Protein AF-A0AAE1UK94-F1 (afdb_monomer)

Solvent-accessible surface area (backbone atoms only — not comparable to full-atom values): 17398 Å² total; per-residue (Å²): 110,66,49,68,66,49,54,41,52,57,36,40,75,8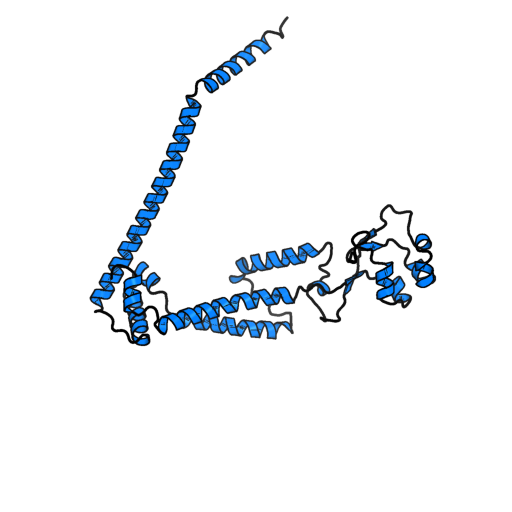9,20,60,47,53,52,54,53,51,52,52,54,49,51,55,58,58,55,54,59,60,60,58,53,55,60,59,70,42,56,53,75,62,62,53,40,67,61,56,66,53,39,54,76,57,68,57,52,71,68,60,50,44,69,69,37,41,43,58,63,44,98,92,49,94,48,68,28,66,53,42,26,50,41,50,44,47,68,61,37,39,73,61,32,71,74,55,36,70,77,40,48,74,83,33,45,53,83,86,52,100,54,63,60,36,78,57,90,49,74,45,70,59,47,88,90,50,90,78,33,58,30,72,74,67,61,42,52,68,92,34,38,60,56,53,55,46,49,52,51,48,48,56,53,39,57,72,62,40,80,78,78,63,76,86,75,71,76,84,79,76,81,76,65,54,62,62,49,50,63,52,44,51,60,50,51,52,45,58,54,44,61,78,69,55,75,78,57,48,67,60,28,34,68,75,63,43,50,69,63,26,49,54,52,50,51,52,38,10,62,65,38,73,39,82,74,78,58,68,70,58,52,54,51,32,44,53,46,31,38,50,52,55,53,52,52,50,53,50,49,54,50,50,52,52,49,52,52,50,52,52,51,52,51,50,52,51,50,53,53,49,60,72,64,40,65,70,58,58,53,52,57,57,51,55,61,57,60,67,60,61,67,67,71,77,76,78,127

Organism: NCBI:txid1843537

Nearest PDB structures (foldseek):
  8et7-assembly1_A  TM=6.450E-01  e=9.990E-07  Homo sapiens

pLDDT: mean 78.41, std 12.72, range [43.69, 93.56]

Sequence (301 aa):
MTTFEDLMEAVGTRGRWNYTIILACAFSSFTMPMWYVSYQFLGTTPEYWCRVPELMEANWTQEQIISLSVPLRAPGDDKLNECLMNNYNYTHAAVLGFNETLNNVSAVSNTEDDNLLLPCDTRIYNTSQHEKSLVTKWDLTCEKRPLYSTTQSINQAGTLAGTEEMCDHLSFVVRPWRWLQAAFAVPILCNIILIWILPESPRWLILHGHYNRALEILKKAASVNKTTLPDDHVILTTMNIIRRNERSGLIEKEHEETRSLRSVVVAVVRKAFLLLITPEVSARAAGMAGAAGQTRQRRQV

InterPro domains:
  IPR005828 Major facilitator, sugar transporter-like [PF00083] (175-245)
  IPR036259 MFS transporter superfamily [G3DSA:1.20.1250.20] (146-291)
  IPR036259 MFS transporter superfamily [SSF103473] (175-225)

Radius of gyration: 37.23 Å; Cα contacts (8 Å, |Δi|>4): 216; chains: 1; bounding box: 72×86×82 Å

Mean predicted aligned error: 16.4 Å

Foldseek 3Di:
DLAPVVLVVLLPPPFPVNVVVVVLVVLVVVLVVLVVVVLVVQPDAFDKAFDDVLQVVLVDDPVLCCVQFWDAPDVPDPHTPRFKTFQFQSNVDSVCDRVRCVVCVVVGHPPPDPPRIDTGPDMDGDCVPHPDGPCRVVVCDDVNVVVSVVVVVVVVVCVVVVVPDPPPPPPPDDPPCVVVVVVSVVSVVVSVVVVVVDDDDLLVCLLVPVLVSSLVVSVVSSVSRVGDDDDPVVSSVSSVSNNVVVVVVVVVVVVVVVVVVVVVVVVVVVVVVVVVVPVVVVVVVVVVVVVVVVVVVPPDD

Secondary structure (DSSP, 8-state):
--SHHHHHHHH-TT-HHHHHHHHHHHHHHHHHHHHHHHHHHHT----EEE--HHHHHTT--HHHHHHHHS-BSSTT-S-B-TTEEE-B-HHHHHHH-HHHHHHTGGGTB-TTSS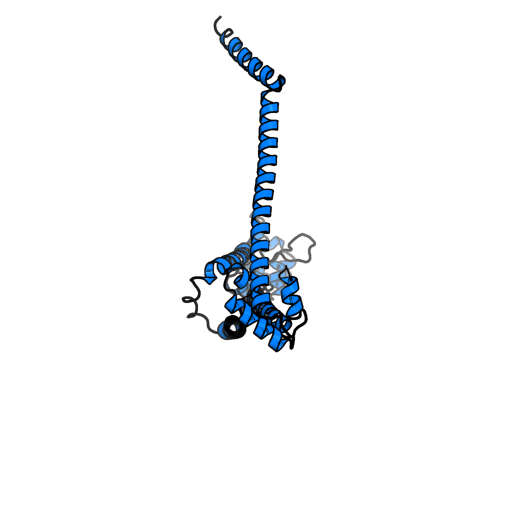-SEEE-SSEEE--SS-S--HHHHHT--GGGHHHHHHHHHHHHHHHHHHTTT-TTSSTTS-SSHHHHHHHHHHHHHHHHHHHHHSPPPHHHHHHHT-HHHHHHHHHHHHHHHTPPPPPHHHHHHHHHHHHHHHHHHHHHHHHHHHHHHHHHHHHHHHHHHHHHH-HHHHHHHHHHHHHHHHSSTTS--

Structure (mmCIF, N/CA/C/O backbone):
data_AF-A0AAE1UK94-F1
#
_entry.id   AF-A0AAE1UK94-F1
#
loop_
_atom_site.group_PDB
_atom_site.id
_atom_site.type_symbol
_atom_site.label_atom_id
_atom_site.label_alt_id
_atom_site.label_comp_id
_atom_site.label_asym_id
_atom_site.label_entity_id
_atom_site.label_seq_id
_atom_site.pdbx_PDB_ins_code
_atom_site.Cartn_x
_atom_site.Cartn_y
_atom_site.Cartn_z
_atom_site.occupancy
_atom_site.B_iso_or_equiv
_atom_site.auth_seq_id
_atom_site.auth_comp_id
_atom_site.auth_asym_id
_atom_site.auth_atom_id
_atom_site.pdbx_PDB_model_num
ATOM 1 N N . MET A 1 1 ? -16.109 -4.500 39.643 1.00 64.75 1 MET A N 1
ATOM 2 C CA . MET A 1 1 ? -16.732 -4.003 38.401 1.00 64.75 1 MET A CA 1
ATOM 3 C C . MET A 1 1 ? -16.714 -2.483 38.393 1.00 64.75 1 MET A C 1
ATOM 5 O O . MET A 1 1 ? -17.752 -1.842 38.548 1.00 64.75 1 MET A O 1
ATOM 9 N N . THR A 1 2 ? -15.522 -1.906 38.255 1.00 77.19 2 THR A N 1
ATOM 10 C CA . THR A 1 2 ? -15.317 -0.451 38.104 1.00 77.19 2 THR A CA 1
ATOM 11 C C . THR A 1 2 ? -14.641 -0.092 36.782 1.00 77.19 2 THR A C 1
ATOM 13 O O . THR A 1 2 ? -14.716 1.065 36.362 1.00 77.19 2 THR A O 1
ATOM 16 N N . THR A 1 3 ? -14.030 -1.069 36.110 1.00 85.50 3 THR A N 1
ATOM 17 C CA . THR A 1 3 ? -13.368 -0.910 34.814 1.00 85.50 3 THR A CA 1
ATOM 18 C C . THR A 1 3 ? -14.120 -1.640 33.701 1.00 85.50 3 THR A C 1
ATOM 20 O O . THR A 1 3 ? -14.996 -2.474 33.945 1.00 85.50 3 THR A O 1
ATOM 23 N N . PHE A 1 4 ? -13.798 -1.301 32.450 1.00 86.44 4 PHE A N 1
ATOM 24 C CA . PHE A 1 4 ? -14.355 -1.997 31.292 1.00 86.44 4 PHE A CA 1
ATOM 25 C C . PHE A 1 4 ? -13.830 -3.436 31.194 1.00 86.44 4 PHE A C 1
ATOM 27 O O . PHE A 1 4 ? -14.571 -4.317 30.756 1.00 86.44 4 PHE A O 1
ATOM 34 N N . GLU A 1 5 ? -12.594 -3.699 31.637 1.00 87.56 5 GLU A N 1
ATOM 35 C CA . GLU A 1 5 ? -12.058 -5.060 31.688 1.00 87.56 5 GLU A CA 1
ATOM 36 C C . GLU A 1 5 ? -12.890 -5.960 32.607 1.00 87.56 5 GLU A C 1
ATOM 38 O O . GLU A 1 5 ? -13.251 -7.054 32.180 1.00 87.56 5 GLU A O 1
ATOM 43 N N . ASP A 1 6 ? -13.294 -5.480 33.791 1.00 86.75 6 ASP A N 1
ATOM 44 C CA . ASP A 1 6 ? -14.151 -6.243 34.713 1.00 86.75 6 ASP A CA 1
ATOM 45 C C . ASP A 1 6 ? -15.487 -6.642 34.056 1.00 86.75 6 ASP A C 1
ATOM 47 O O . ASP A 1 6 ? -16.020 -7.732 34.276 1.00 86.75 6 ASP A O 1
ATOM 51 N N . LEU A 1 7 ? -16.057 -5.737 33.251 1.00 86.69 7 LEU A N 1
ATOM 52 C CA . LEU A 1 7 ? -17.314 -5.968 32.538 1.00 86.69 7 LEU A CA 1
ATOM 53 C C . LEU A 1 7 ? -17.137 -7.016 31.430 1.00 86.69 7 LEU A C 1
ATOM 55 O O . LEU A 1 7 ? -17.996 -7.878 31.240 1.00 86.69 7 LEU A O 1
ATOM 59 N N . MET A 1 8 ? -16.013 -6.970 30.715 1.00 86.19 8 MET A N 1
ATOM 60 C CA . MET A 1 8 ? -15.667 -7.963 29.695 1.00 86.19 8 MET A CA 1
ATOM 61 C C . MET A 1 8 ? -15.301 -9.322 30.301 1.00 86.19 8 MET A C 1
ATOM 63 O O . MET A 1 8 ? -15.588 -10.356 29.695 1.00 86.19 8 MET A O 1
ATOM 67 N N . GLU A 1 9 ? -14.714 -9.343 31.495 1.00 87.50 9 GLU A N 1
ATOM 68 C CA . GLU A 1 9 ? -14.454 -10.568 32.248 1.00 87.50 9 GLU A CA 1
ATOM 69 C C . GLU A 1 9 ? -15.759 -11.257 32.654 1.00 87.50 9 GLU A C 1
ATOM 71 O O . GLU A 1 9 ? -15.894 -12.462 32.440 1.00 87.50 9 GLU A O 1
ATOM 76 N N . ALA A 1 10 ? -16.765 -10.489 33.090 1.00 85.44 10 ALA A N 1
ATOM 77 C CA . ALA A 1 10 ? -18.107 -11.008 33.370 1.00 85.44 10 ALA A CA 1
ATOM 78 C C . ALA A 1 10 ? -18.799 -11.604 32.124 1.00 85.44 10 ALA A C 1
ATOM 80 O O . ALA A 1 10 ? -19.510 -12.604 32.220 1.00 85.44 10 ALA A O 1
ATOM 81 N N . VAL A 1 11 ? -18.574 -11.024 30.939 1.00 85.44 11 VAL A N 1
ATOM 82 C CA . VAL A 1 11 ? -19.079 -11.553 29.654 1.00 85.44 11 VAL A CA 1
ATOM 83 C C . VAL A 1 11 ? -18.276 -12.775 29.176 1.00 85.44 11 VAL A C 1
ATOM 85 O O . VAL A 1 11 ? -18.806 -13.611 28.437 1.00 85.44 11 VAL A O 1
ATOM 88 N N . GLY A 1 12 ? -17.024 -12.911 29.617 1.00 82.38 12 GLY A N 1
ATOM 89 C CA . GLY A 1 12 ? -16.096 -13.986 29.277 1.00 82.38 12 GLY A CA 1
ATOM 90 C C . GLY A 1 12 ? -15.081 -13.569 28.208 1.00 82.38 12 GLY A C 1
ATOM 91 O O . GLY A 1 12 ? -15.408 -13.453 27.025 1.00 82.38 12 GLY A O 1
ATOM 92 N N . THR A 1 13 ? -13.813 -13.416 28.601 1.00 74.12 13 THR A N 1
ATOM 93 C CA . THR A 1 13 ? -12.714 -12.952 27.727 1.00 74.12 13 THR A CA 1
ATOM 94 C C . THR A 1 13 ? -12.339 -13.946 26.620 1.00 74.12 13 THR A C 1
ATOM 96 O O . THR A 1 13 ? -12.019 -13.528 25.509 1.00 74.12 13 THR A O 1
ATOM 99 N N . ARG A 1 14 ? -12.450 -15.259 26.866 1.00 78.12 14 ARG A N 1
ATOM 100 C CA . ARG A 1 14 ? -12.186 -16.341 25.885 1.00 78.12 14 ARG A CA 1
ATOM 101 C C . ARG A 1 14 ? -13.452 -16.909 25.231 1.00 78.12 14 ARG A C 1
ATOM 103 O O . ARG A 1 14 ? -13.478 -18.054 24.783 1.00 78.12 14 ARG A O 1
ATOM 110 N N . GLY A 1 15 ? -14.524 -16.129 25.210 1.00 80.75 15 GLY A N 1
ATOM 111 C CA . GLY A 1 15 ? -15.796 -16.542 24.636 1.00 80.75 15 GLY A CA 1
ATOM 112 C C . GLY A 1 15 ? -15.782 -16.658 23.108 1.00 80.75 15 GLY A C 1
ATOM 113 O O . GLY A 1 15 ? -15.015 -15.978 22.423 1.00 80.75 15 GLY A O 1
ATOM 114 N N . ARG A 1 16 ? -16.675 -17.494 22.557 1.00 86.50 16 ARG A N 1
ATOM 115 C CA . ARG A 1 16 ? -16.853 -17.671 21.100 1.00 86.50 16 ARG A CA 1
ATOM 116 C C . ARG A 1 16 ? -17.132 -16.347 20.393 1.00 86.50 16 ARG A C 1
ATOM 118 O O . ARG A 1 16 ? -16.613 -16.131 19.306 1.00 86.50 16 ARG A O 1
ATOM 125 N N . TRP A 1 17 ? -17.882 -15.455 21.039 1.00 87.19 17 TRP A N 1
ATOM 126 C CA . TRP A 1 17 ? -18.179 -14.119 20.530 1.00 87.19 17 TRP A CA 1
ATOM 127 C C . TRP A 1 17 ? -16.916 -13.305 20.214 1.00 87.19 17 TRP A C 1
ATOM 129 O O . TRP A 1 17 ? -16.785 -12.757 19.120 1.00 87.19 17 TRP A O 1
ATOM 139 N N . ASN A 1 18 ? -15.954 -13.284 21.142 1.00 87.12 18 ASN A N 1
ATOM 140 C CA . ASN A 1 18 ? -14.714 -12.526 20.974 1.00 87.12 18 ASN A CA 1
ATOM 141 C C . ASN A 1 18 ? -13.866 -13.104 19.837 1.00 87.12 18 ASN A C 1
ATOM 143 O O . ASN A 1 18 ? -13.354 -12.349 19.017 1.00 87.12 18 ASN A O 1
ATOM 147 N N . TYR A 1 19 ? -13.769 -14.435 19.734 1.00 89.31 19 TYR A N 1
ATOM 148 C CA . TYR A 1 19 ? -13.071 -15.080 18.618 1.00 89.31 19 TYR A CA 1
ATOM 149 C C . TYR A 1 19 ? -13.738 -14.800 17.270 1.00 89.31 19 TYR A C 1
ATOM 151 O O . TYR A 1 19 ? -13.029 -14.562 16.299 1.00 89.31 19 TYR A O 1
ATOM 159 N N . THR A 1 20 ? -15.071 -14.775 17.192 1.00 88.75 20 THR A N 1
ATOM 160 C CA . THR A 1 20 ? -15.780 -14.414 15.956 1.00 88.75 20 THR A CA 1
ATOM 161 C C . THR A 1 20 ? -15.451 -12.988 15.512 1.00 88.75 20 THR A C 1
ATOM 163 O O . THR A 1 20 ? -15.147 -12.783 14.339 1.00 88.75 20 THR A O 1
ATOM 166 N N . ILE A 1 21 ? -15.442 -12.020 16.435 1.00 87.94 21 ILE A N 1
ATOM 167 C CA . ILE A 1 21 ? -15.060 -10.632 16.126 1.00 87.94 21 ILE A CA 1
ATOM 168 C C . ILE A 1 21 ? -13.591 -10.557 15.689 1.00 87.94 21 ILE A C 1
ATOM 170 O O . ILE A 1 21 ? -13.292 -9.946 14.667 1.00 87.94 21 ILE A O 1
ATOM 174 N N . ILE A 1 22 ? -12.677 -11.214 16.411 1.00 88.94 22 ILE A N 1
ATOM 175 C CA . ILE A 1 22 ? -11.245 -11.230 16.071 1.00 88.94 22 ILE A CA 1
ATOM 176 C C . ILE A 1 22 ? -11.015 -11.842 14.685 1.00 88.94 22 ILE A C 1
ATOM 178 O O . ILE A 1 22 ? -10.275 -11.271 13.890 1.00 88.94 22 ILE A O 1
ATOM 182 N N . LEU A 1 23 ? -11.655 -12.973 14.376 1.00 90.31 23 LEU A N 1
ATOM 183 C CA . LEU A 1 23 ? -11.534 -13.632 13.075 1.00 90.31 23 LEU A CA 1
ATOM 184 C C . LEU A 1 23 ? -12.079 -12.759 11.941 1.00 90.31 23 LEU A C 1
ATOM 186 O O . LEU A 1 23 ? -11.466 -12.704 10.877 1.00 90.31 23 LEU A O 1
ATOM 190 N N . ALA A 1 24 ? -13.181 -12.043 12.168 1.00 87.81 24 ALA A N 1
ATOM 191 C CA . ALA A 1 24 ? -13.715 -11.108 11.186 1.00 87.81 24 ALA A CA 1
ATOM 192 C C . ALA A 1 24 ? -12.775 -9.913 10.952 1.00 87.81 24 ALA A C 1
ATOM 194 O O . ALA A 1 24 ? -12.465 -9.601 9.805 1.00 87.81 24 ALA A O 1
ATOM 195 N N . CYS A 1 25 ? -12.234 -9.308 12.015 1.00 85.75 25 CYS A N 1
ATOM 196 C CA . CYS A 1 25 ? -11.240 -8.237 11.891 1.00 85.75 25 CYS A CA 1
ATOM 197 C C . CYS A 1 25 ? -9.949 -8.725 11.204 1.00 85.75 25 CYS A C 1
ATOM 199 O O . CYS A 1 25 ? -9.355 -8.006 10.395 1.00 85.75 25 CYS A O 1
ATOM 201 N N . ALA A 1 26 ? -9.516 -9.956 11.496 1.00 88.19 26 ALA A N 1
ATOM 202 C CA . ALA A 1 26 ? -8.345 -10.573 10.880 1.00 88.19 26 ALA A CA 1
ATOM 203 C C . ALA A 1 26 ? -8.563 -10.832 9.383 1.00 88.19 26 ALA A C 1
ATOM 205 O O . ALA A 1 26 ? -7.672 -10.550 8.583 1.00 88.19 26 ALA A O 1
ATOM 206 N N . PHE A 1 27 ? -9.753 -11.297 8.994 1.00 86.50 27 PHE A N 1
ATOM 207 C CA . PHE A 1 27 ? -10.136 -11.434 7.590 1.00 86.50 27 PHE A CA 1
ATOM 208 C C . PHE A 1 27 ? -10.054 -10.087 6.862 1.00 86.50 27 PHE A C 1
ATOM 210 O O . PHE A 1 27 ? -9.376 -9.993 5.840 1.00 86.50 27 PHE A O 1
ATOM 217 N N . SER A 1 28 ? -10.641 -9.025 7.424 1.00 82.06 28 SER A N 1
ATOM 218 C CA . SER A 1 28 ? -10.554 -7.678 6.846 1.00 82.06 28 SER A CA 1
ATOM 219 C C . SER A 1 28 ? -9.111 -7.211 6.670 1.00 82.06 28 SER A C 1
ATOM 221 O O . SER A 1 28 ? -8.729 -6.718 5.607 1.00 82.06 28 SER A O 1
ATOM 223 N N . SER A 1 29 ? -8.275 -7.463 7.675 1.00 81.75 29 SER A N 1
ATOM 224 C CA . SER A 1 29 ? -6.853 -7.112 7.646 1.00 81.75 29 SER A CA 1
ATOM 225 C C . SER A 1 29 ? -6.082 -7.892 6.574 1.00 81.75 29 SER A C 1
ATOM 227 O O . SER A 1 29 ? -5.218 -7.328 5.909 1.00 81.75 29 SER A O 1
ATOM 229 N N . PHE A 1 30 ? -6.414 -9.167 6.357 1.00 80.38 30 PHE A N 1
ATOM 230 C CA . PHE A 1 30 ? -5.771 -10.022 5.354 1.00 80.38 30 PHE A CA 1
ATOM 231 C C . PHE A 1 30 ? -6.118 -9.632 3.911 1.00 80.38 30 PHE A C 1
ATOM 233 O O . PHE A 1 30 ? -5.301 -9.788 3.004 1.00 80.38 30 PHE A O 1
ATOM 240 N N . THR A 1 31 ? -7.314 -9.090 3.682 1.00 75.06 31 THR A N 1
ATOM 241 C CA . THR A 1 31 ? -7.747 -8.700 2.331 1.00 75.06 31 THR A CA 1
ATOM 242 C C . THR A 1 31 ? -7.043 -7.449 1.791 1.00 75.06 31 THR A C 1
ATOM 244 O O . THR A 1 31 ? -6.929 -7.298 0.577 1.00 75.06 31 THR A O 1
ATOM 247 N N . MET A 1 32 ? -6.498 -6.593 2.663 1.00 72.56 32 MET A N 1
ATOM 248 C CA . MET A 1 32 ? -5.816 -5.352 2.267 1.00 72.56 32 MET A CA 1
ATOM 249 C C . MET A 1 32 ? -4.472 -5.586 1.537 1.00 72.56 32 MET A C 1
ATOM 251 O O . MET A 1 32 ? -4.280 -5.035 0.452 1.00 72.56 32 MET A O 1
ATOM 255 N N . PRO A 1 33 ? -3.547 -6.437 2.032 1.00 70.19 33 PRO A N 1
ATOM 256 C CA . PRO A 1 33 ? -2.302 -6.765 1.330 1.00 70.19 33 PRO A CA 1
ATOM 257 C C . PRO A 1 33 ? -2.492 -7.380 -0.061 1.00 70.19 33 PRO A C 1
ATOM 259 O O . PRO A 1 33 ? -1.676 -7.139 -0.949 1.00 70.19 33 PRO A O 1
ATOM 262 N N . MET A 1 34 ? -3.563 -8.154 -0.276 1.00 68.19 34 MET A N 1
ATOM 263 C CA . MET A 1 34 ? -3.831 -8.793 -1.573 1.00 68.19 34 MET A CA 1
ATOM 264 C C . MET A 1 34 ? -3.986 -7.766 -2.702 1.00 68.19 34 MET A C 1
ATOM 266 O O . MET A 1 34 ? -3.601 -8.037 -3.840 1.00 68.19 34 MET A O 1
ATOM 270 N N . TRP A 1 35 ? -4.488 -6.571 -2.381 1.00 67.44 35 TRP A N 1
ATOM 271 C CA . TRP A 1 35 ? -4.625 -5.476 -3.335 1.00 67.44 35 TRP A CA 1
ATOM 272 C C . TRP A 1 35 ? -3.260 -4.888 -3.727 1.00 67.44 35 TRP A C 1
ATOM 274 O O . TRP A 1 35 ? -2.957 -4.753 -4.914 1.00 67.44 35 TRP A O 1
ATOM 284 N N . TYR A 1 36 ? -2.385 -4.659 -2.742 1.00 68.44 36 TYR A N 1
ATOM 285 C CA . TYR A 1 36 ? -1.037 -4.113 -2.950 1.00 68.44 36 TYR A CA 1
ATOM 286 C C . TYR A 1 36 ? -0.129 -5.013 -3.788 1.00 68.44 36 TYR A C 1
ATOM 288 O O . TYR A 1 36 ? 0.646 -4.534 -4.617 1.00 68.44 36 TYR A O 1
ATOM 296 N N . VAL A 1 37 ? -0.231 -6.325 -3.592 1.00 66.12 37 VAL A N 1
ATOM 297 C CA . VAL A 1 37 ? 0.636 -7.299 -4.261 1.00 66.12 37 VAL A CA 1
ATOM 298 C C . VAL A 1 37 ? 0.393 -7.334 -5.781 1.00 66.12 37 VAL A C 1
ATOM 300 O O . VAL A 1 37 ? 1.329 -7.551 -6.549 1.00 66.12 37 VAL A O 1
ATOM 303 N N . SER A 1 38 ? -0.826 -7.032 -6.242 1.00 65.69 38 SER A N 1
ATOM 304 C CA . SER A 1 38 ? -1.159 -6.996 -7.676 1.00 65.69 38 SER A CA 1
ATOM 305 C C . SER A 1 38 ? -0.375 -5.937 -8.464 1.00 65.69 38 SER A C 1
ATOM 307 O O . SER A 1 38 ? 0.058 -6.197 -9.587 1.00 65.69 38 SER A O 1
ATOM 309 N N . TYR A 1 39 ? -0.133 -4.770 -7.859 1.00 63.94 39 TYR A N 1
ATOM 310 C CA . TYR A 1 39 ? 0.642 -3.691 -8.472 1.00 63.94 39 TYR A CA 1
ATOM 311 C C . TYR A 1 39 ? 2.106 -4.103 -8.666 1.00 63.94 39 TYR A C 1
ATOM 313 O O . TYR A 1 39 ? 2.696 -3.841 -9.713 1.00 63.94 39 TYR A O 1
ATOM 321 N N . GLN A 1 40 ? 2.667 -4.823 -7.690 1.00 63.00 40 GLN A N 1
ATOM 322 C CA . GLN A 1 40 ? 4.053 -5.285 -7.738 1.00 63.00 40 GLN A CA 1
ATOM 323 C C . GLN A 1 40 ? 4.288 -6.294 -8.873 1.00 63.00 40 GLN A C 1
ATOM 325 O O . GLN A 1 40 ? 5.319 -6.234 -9.541 1.00 63.00 40 GLN A O 1
ATOM 330 N N . PHE A 1 41 ? 3.324 -7.182 -9.138 1.00 61.00 41 PHE A N 1
ATOM 331 C CA . PHE A 1 41 ? 3.436 -8.182 -10.206 1.00 61.00 41 PHE A CA 1
ATOM 332 C C . PHE A 1 41 ? 3.382 -7.590 -11.622 1.00 61.00 41 PHE A C 1
ATOM 334 O O . PHE A 1 41 ? 3.920 -8.183 -12.551 1.00 61.00 41 PHE A O 1
ATOM 341 N N . LEU A 1 42 ? 2.783 -6.412 -11.810 1.00 65.69 42 LEU A N 1
ATOM 342 C CA . LEU A 1 42 ? 2.718 -5.759 -13.125 1.00 65.69 42 LEU A CA 1
ATOM 343 C C . LEU A 1 42 ? 3.992 -4.975 -13.480 1.00 65.69 42 LEU A C 1
ATOM 345 O O . LEU A 1 42 ? 4.186 -4.615 -14.646 1.00 65.69 42 LEU A O 1
ATOM 349 N N . GLY A 1 43 ? 4.851 -4.708 -12.495 1.00 66.75 43 GLY A N 1
ATOM 350 C CA . GLY A 1 43 ? 6.045 -3.877 -12.630 1.00 66.75 43 GLY A CA 1
ATOM 351 C C . GLY A 1 43 ? 7.366 -4.627 -12.748 1.00 66.75 43 GLY A C 1
ATOM 352 O O . GLY A 1 43 ? 8.421 -4.009 -12.624 1.00 66.75 43 GLY A O 1
ATOM 353 N N . THR A 1 44 ? 7.346 -5.941 -12.980 1.00 73.69 44 THR A N 1
ATOM 354 C CA . THR A 1 44 ? 8.579 -6.704 -13.195 1.00 73.69 44 THR A CA 1
ATOM 355 C C . THR A 1 44 ? 9.313 -6.181 -14.433 1.00 73.69 44 THR A C 1
ATOM 357 O O . THR A 1 44 ? 8.740 -6.105 -15.528 1.00 73.69 44 THR A O 1
ATOM 360 N N . THR A 1 45 ? 10.584 -5.826 -14.258 1.00 76.12 45 THR A N 1
ATOM 361 C CA . THR A 1 45 ? 11.503 -5.441 -15.333 1.00 76.12 45 THR A CA 1
ATOM 362 C C . THR A 1 45 ? 12.168 -6.716 -15.870 1.00 76.12 45 THR A C 1
ATOM 364 O O . THR A 1 45 ? 13.019 -7.267 -15.168 1.00 76.12 45 THR A O 1
ATOM 367 N N . PRO A 1 46 ? 11.782 -7.240 -17.049 1.00 83.00 46 PRO A N 1
ATOM 368 C CA . PRO A 1 46 ? 12.516 -8.347 -17.657 1.00 83.00 46 PRO A CA 1
ATOM 369 C C . PRO A 1 46 ? 13.901 -7.874 -18.104 1.00 83.00 46 PRO A C 1
ATOM 371 O O . PRO A 1 46 ? 14.142 -6.672 -18.180 1.00 83.00 46 PRO A O 1
ATOM 374 N N . GLU A 1 47 ? 14.793 -8.802 -18.431 1.00 85.81 47 GLU A N 1
ATOM 375 C CA . GLU A 1 47 ? 16.072 -8.463 -19.060 1.00 85.81 47 GLU A CA 1
ATOM 376 C C . GLU A 1 47 ? 15.841 -7.744 -20.393 1.00 85.81 47 GLU A C 1
ATOM 378 O O . GLU A 1 47 ? 14.923 -8.082 -21.150 1.00 85.81 47 GLU A O 1
ATOM 383 N N . TYR A 1 48 ? 16.653 -6.727 -20.669 1.00 86.50 48 TYR A N 1
ATOM 384 C CA . TYR A 1 48 ? 16.525 -5.906 -21.865 1.00 86.50 48 TYR A CA 1
ATOM 385 C C . TYR A 1 48 ? 17.875 -5.396 -22.348 1.00 86.50 48 TYR A C 1
ATOM 387 O O . TYR A 1 48 ? 18.823 -5.276 -21.574 1.00 86.50 48 TYR A O 1
ATOM 395 N N . TRP A 1 49 ? 17.940 -5.081 -23.636 1.00 87.12 49 TRP A N 1
ATOM 396 C CA . TRP A 1 49 ? 19.132 -4.566 -24.306 1.00 87.12 49 TRP A CA 1
ATOM 397 C C . TRP A 1 49 ? 18.755 -3.567 -25.400 1.00 87.12 49 TRP A C 1
ATOM 399 O O . TRP A 1 49 ? 17.579 -3.372 -25.717 1.00 87.12 49 TRP A O 1
ATOM 409 N N . CYS A 1 50 ? 19.758 -2.901 -25.964 1.00 89.12 50 CYS A N 1
ATOM 410 C CA . CYS A 1 50 ? 19.570 -1.855 -26.962 1.00 89.12 50 CYS A CA 1
ATOM 411 C C . CYS A 1 50 ? 19.299 -2.450 -28.350 1.00 89.12 50 CYS A C 1
ATOM 413 O O . CYS A 1 50 ? 19.884 -3.460 -28.740 1.00 89.12 50 CYS A O 1
ATOM 415 N N . ARG A 1 51 ? 18.371 -1.842 -29.094 1.00 88.56 51 ARG A N 1
ATOM 416 C CA . ARG A 1 51 ? 18.036 -2.247 -30.462 1.00 88.56 51 ARG A CA 1
ATOM 417 C C . ARG A 1 51 ? 19.036 -1.619 -31.431 1.00 88.56 51 ARG A C 1
ATOM 419 O O . ARG A 1 51 ? 19.114 -0.398 -31.507 1.00 88.56 51 ARG A O 1
ATOM 426 N N . VAL A 1 52 ? 19.703 -2.459 -32.219 1.00 89.94 52 VAL A N 1
ATOM 427 C CA . VAL A 1 52 ? 20.620 -2.046 -33.291 1.00 89.94 52 VAL A CA 1
ATOM 428 C C . VAL A 1 52 ? 20.098 -2.604 -34.621 1.00 89.94 52 VAL A C 1
ATOM 430 O O . VAL A 1 52 ? 20.313 -3.787 -34.902 1.00 89.94 52 VAL A O 1
ATOM 433 N N . PRO A 1 53 ? 19.333 -1.822 -35.406 1.00 88.88 53 PRO A N 1
ATOM 434 C CA . PRO A 1 53 ? 18.682 -2.323 -36.617 1.00 88.88 53 PRO A CA 1
ATOM 435 C C . PRO A 1 53 ? 19.683 -2.814 -37.670 1.00 88.88 53 PRO A C 1
ATOM 437 O O . PRO A 1 53 ? 19.430 -3.833 -38.305 1.00 88.88 53 PRO A O 1
ATOM 440 N N . GLU A 1 54 ? 20.845 -2.175 -37.786 1.00 89.25 54 GLU A N 1
ATOM 441 C CA . GLU A 1 54 ? 21.880 -2.487 -38.777 1.00 89.25 54 GLU A CA 1
ATOM 442 C C . GLU A 1 54 ? 22.400 -3.925 -38.628 1.00 89.25 54 GLU A C 1
ATOM 444 O O . GLU A 1 54 ? 22.571 -4.649 -39.607 1.00 89.25 54 GLU A O 1
ATOM 449 N N . LEU A 1 55 ? 22.607 -4.372 -37.385 1.00 87.50 55 LEU A N 1
ATOM 450 C CA . LEU A 1 55 ? 23.075 -5.729 -37.088 1.00 87.50 55 LEU A CA 1
ATOM 451 C C . LEU A 1 55 ? 21.947 -6.767 -37.180 1.00 87.50 55 LEU A C 1
ATOM 453 O O . LEU A 1 55 ? 22.191 -7.932 -37.502 1.00 87.50 55 LEU A O 1
ATOM 457 N N . MET A 1 56 ? 20.705 -6.355 -36.909 1.00 86.81 56 MET A N 1
ATOM 458 C CA . MET A 1 56 ? 19.533 -7.219 -37.066 1.00 86.81 56 MET A CA 1
ATOM 459 C C . MET A 1 56 ? 19.238 -7.500 -38.543 1.00 86.81 56 MET A C 1
ATOM 461 O O . MET A 1 56 ? 18.934 -8.639 -38.895 1.00 86.81 56 MET A O 1
ATOM 465 N N . GLU A 1 57 ? 19.366 -6.494 -39.409 1.00 89.94 57 GLU A N 1
ATOM 466 C CA . GLU A 1 57 ? 19.232 -6.641 -40.865 1.00 89.94 57 GLU A CA 1
ATOM 467 C C . GLU A 1 57 ? 20.351 -7.512 -41.458 1.00 89.94 57 GLU A C 1
ATOM 469 O O . GLU A 1 57 ? 20.107 -8.280 -42.388 1.00 89.94 57 GLU A O 1
ATOM 474 N N . ALA A 1 58 ? 21.545 -7.483 -40.857 1.00 87.31 58 ALA A N 1
ATOM 475 C CA . ALA A 1 58 ? 22.660 -8.373 -41.186 1.00 87.31 58 ALA A CA 1
ATOM 476 C C . ALA A 1 58 ? 22.510 -9.813 -40.643 1.00 87.31 58 ALA A C 1
ATOM 478 O O . ALA A 1 58 ? 23.412 -10.632 -40.823 1.00 87.31 58 ALA A O 1
ATOM 479 N N . ASN A 1 59 ? 21.380 -10.143 -40.002 1.00 90.12 59 ASN A N 1
ATOM 480 C CA . ASN A 1 59 ? 21.045 -11.473 -39.482 1.00 90.12 59 ASN A CA 1
ATOM 481 C C . ASN A 1 59 ? 22.011 -12.006 -38.398 1.00 90.12 59 ASN A C 1
ATOM 483 O O . ASN A 1 59 ? 22.320 -13.199 -38.355 1.00 90.12 59 ASN A O 1
ATOM 487 N N . TRP A 1 60 ? 22.501 -11.127 -37.517 1.00 88.56 60 TRP A N 1
ATOM 488 C CA . TRP A 1 60 ? 23.315 -11.519 -36.358 1.00 88.56 60 TRP A CA 1
ATOM 489 C C . TRP A 1 60 ? 22.459 -12.102 -35.225 1.00 88.56 60 TRP A C 1
ATOM 491 O O . TRP A 1 60 ? 21.272 -11.789 -35.086 1.00 88.56 60 TRP A O 1
ATOM 501 N N . THR A 1 61 ? 23.058 -12.939 -34.371 1.00 89.94 61 THR A N 1
ATOM 502 C CA . THR A 1 61 ? 22.357 -13.477 -33.193 1.00 89.94 61 THR A CA 1
ATOM 503 C C . THR A 1 61 ? 22.228 -12.420 -32.091 1.00 89.94 61 THR A C 1
ATOM 505 O O . THR A 1 61 ? 23.032 -11.495 -31.991 1.00 89.94 61 THR A O 1
ATOM 508 N N . GLN A 1 62 ? 21.221 -12.554 -31.219 1.00 86.19 62 GLN A N 1
ATOM 509 C CA . GLN A 1 62 ? 21.018 -11.600 -30.116 1.00 86.19 62 GLN A CA 1
ATOM 510 C C . GLN A 1 62 ? 22.221 -11.558 -29.163 1.00 86.19 62 GLN A C 1
ATOM 512 O O . GLN A 1 62 ? 22.610 -10.485 -28.721 1.00 86.19 62 GLN A O 1
ATOM 517 N N . GLU A 1 63 ? 22.861 -12.699 -28.907 1.00 87.00 63 GLU A N 1
ATOM 518 C CA . GLU A 1 63 ? 24.070 -12.780 -28.077 1.00 87.00 63 GLU A CA 1
ATOM 519 C C . GLU A 1 63 ? 25.248 -12.019 -28.705 1.00 87.00 63 GLU A C 1
ATOM 521 O O . GLU A 1 63 ? 25.936 -11.268 -28.013 1.00 87.00 63 GLU A O 1
ATOM 526 N N . GLN A 1 64 ? 25.437 -12.145 -30.025 1.00 87.62 64 GLN A N 1
ATOM 527 C CA . GLN A 1 64 ? 26.461 -11.402 -30.766 1.00 87.62 64 GLN A CA 1
ATOM 528 C C . GLN A 1 64 ? 26.221 -9.895 -30.670 1.00 87.62 64 GLN A C 1
ATOM 530 O O . GLN A 1 64 ? 27.138 -9.139 -30.347 1.00 87.62 64 GLN A O 1
ATOM 535 N N . ILE A 1 65 ? 24.975 -9.465 -30.880 1.00 87.50 65 ILE A N 1
ATOM 536 C CA . ILE A 1 65 ? 24.590 -8.054 -30.797 1.00 87.50 65 ILE A CA 1
ATOM 537 C C . ILE A 1 65 ? 24.838 -7.512 -29.387 1.00 87.50 65 ILE A C 1
ATOM 539 O O . ILE A 1 65 ? 25.456 -6.457 -29.252 1.00 87.50 65 ILE A O 1
ATOM 543 N N . ILE A 1 66 ? 24.416 -8.226 -28.338 1.00 87.50 66 ILE A N 1
ATOM 544 C CA . ILE A 1 66 ? 24.606 -7.797 -26.942 1.00 87.50 66 ILE A CA 1
ATOM 545 C C . ILE A 1 66 ? 26.097 -7.667 -26.618 1.00 87.50 66 ILE A C 1
ATOM 547 O O . ILE A 1 66 ? 26.499 -6.645 -26.069 1.00 87.50 66 ILE A O 1
ATOM 551 N N . SER A 1 67 ? 26.916 -8.649 -27.010 1.00 87.25 67 SER A N 1
ATOM 552 C CA . SER A 1 67 ? 28.355 -8.651 -26.709 1.00 87.25 67 SER A CA 1
ATOM 553 C C . SER A 1 67 ? 29.123 -7.474 -27.322 1.00 87.25 67 SER A C 1
ATOM 555 O O . SER A 1 67 ? 30.094 -7.009 -26.731 1.00 87.25 67 SER A O 1
ATOM 557 N N . LEU A 1 68 ? 28.688 -6.982 -28.489 1.00 86.62 68 LEU A N 1
ATOM 558 C CA . LEU A 1 68 ? 29.325 -5.857 -29.175 1.00 86.62 68 LEU A CA 1
ATOM 559 C C . LEU A 1 68 ? 28.740 -4.504 -28.743 1.00 86.62 68 LEU A C 1
ATOM 561 O O . LEU A 1 68 ? 29.477 -3.533 -28.569 1.00 86.62 68 LEU A O 1
ATOM 565 N N . SER A 1 69 ? 27.415 -4.425 -28.603 1.00 84.50 69 SER A N 1
ATOM 566 C CA . SER A 1 69 ? 26.706 -3.157 -28.392 1.00 84.50 69 SER A CA 1
ATOM 567 C C . SER A 1 69 ? 26.622 -2.739 -26.925 1.00 84.50 69 SER A C 1
ATOM 569 O O . SER A 1 69 ? 26.682 -1.542 -26.654 1.00 84.50 69 SER A O 1
ATOM 571 N N . VAL A 1 70 ? 26.511 -3.675 -25.975 1.00 87.94 70 VAL A N 1
ATOM 572 C CA . VAL A 1 70 ? 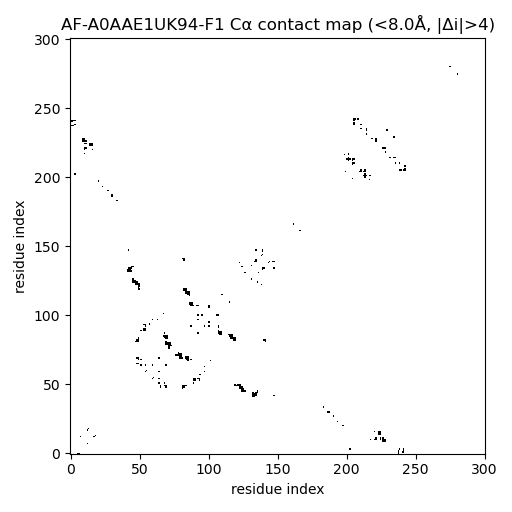26.256 -3.360 -24.561 1.00 87.94 70 VAL A CA 1
ATOM 573 C C . VAL A 1 70 ? 27.559 -3.433 -23.750 1.00 87.94 70 VAL A C 1
ATOM 575 O O . VAL A 1 70 ? 28.132 -4.514 -23.609 1.00 87.94 70 VAL A O 1
ATOM 578 N N . PRO A 1 71 ? 28.043 -2.317 -23.177 1.00 86.56 71 PRO A N 1
ATOM 579 C CA . PRO A 1 71 ? 29.250 -2.308 -22.358 1.00 86.56 71 PRO A CA 1
ATOM 580 C C . PRO A 1 71 ? 29.006 -2.916 -20.972 1.00 86.56 71 PRO A C 1
ATOM 582 O O . PRO A 1 71 ? 27.884 -2.944 -20.463 1.00 86.56 71 PRO A O 1
ATOM 585 N N . LEU A 1 72 ? 30.083 -3.333 -20.305 1.00 83.75 72 LEU A N 1
ATOM 586 C CA . LEU A 1 72 ? 30.042 -3.720 -18.892 1.00 83.75 72 LEU A CA 1
ATOM 587 C C . LEU A 1 72 ? 29.788 -2.497 -17.998 1.00 83.75 72 LEU A C 1
ATOM 589 O O . LEU A 1 72 ? 30.214 -1.380 -18.299 1.00 83.75 72 LEU A O 1
ATOM 593 N N . ARG A 1 73 ? 29.102 -2.703 -16.870 1.00 81.06 73 ARG A N 1
ATOM 594 C CA . ARG A 1 73 ? 28.784 -1.640 -15.901 1.00 81.06 73 ARG A CA 1
ATOM 595 C C . ARG A 1 73 ? 30.031 -1.052 -15.240 1.00 81.06 73 ARG A C 1
ATOM 597 O O . ARG A 1 73 ? 30.053 0.140 -14.936 1.00 81.06 73 ARG A O 1
ATOM 604 N N . ALA A 1 74 ? 31.045 -1.881 -15.026 1.00 76.62 74 ALA A N 1
ATOM 605 C CA . ALA A 1 74 ? 32.363 -1.496 -14.547 1.00 76.62 74 ALA A CA 1
ATOM 606 C C . ALA A 1 74 ? 33.424 -2.437 -15.149 1.00 76.62 74 ALA A C 1
ATOM 608 O O . ALA A 1 74 ? 33.106 -3.584 -15.475 1.00 76.62 74 ALA A O 1
ATOM 609 N N . PRO A 1 75 ? 34.683 -1.989 -15.302 1.00 73.94 75 PRO A N 1
ATOM 610 C CA . PRO A 1 75 ? 35.758 -2.851 -15.782 1.00 73.94 75 PRO A CA 1
ATOM 611 C C . PRO A 1 75 ? 35.992 -4.007 -14.794 1.00 73.94 75 PRO A C 1
ATOM 613 O O . PRO A 1 75 ? 36.419 -3.779 -13.664 1.00 73.94 75 PRO A O 1
ATOM 616 N N . GLY A 1 76 ? 35.701 -5.241 -15.222 1.00 72.88 76 GLY A N 1
ATOM 617 C CA . GLY A 1 76 ? 35.827 -6.460 -14.410 1.00 72.88 76 GLY A CA 1
ATOM 618 C C . GLY A 1 76 ? 34.559 -6.902 -13.663 1.00 72.88 76 GLY A C 1
ATOM 619 O O . GLY A 1 76 ? 34.645 -7.817 -12.850 1.00 72.88 76 GLY A O 1
ATOM 620 N N . ASP A 1 77 ? 33.408 -6.268 -13.908 1.00 77.38 77 ASP A N 1
ATOM 621 C CA . ASP A 1 77 ? 32.098 -6.731 -13.421 1.00 77.38 77 ASP A CA 1
ATOM 622 C C . ASP A 1 77 ? 31.451 -7.675 -14.453 1.00 77.38 77 ASP A C 1
ATOM 624 O O . ASP A 1 77 ? 31.568 -7.444 -15.655 1.00 77.38 77 ASP A O 1
ATOM 628 N N . ASP A 1 78 ? 30.732 -8.701 -13.992 1.00 76.31 78 ASP A N 1
ATOM 629 C CA . ASP A 1 78 ? 29.965 -9.624 -14.849 1.00 76.31 78 ASP A CA 1
ATOM 630 C C . ASP A 1 78 ? 28.632 -9.002 -15.314 1.00 76.31 78 ASP A C 1
ATOM 632 O O . ASP A 1 78 ? 27.919 -9.560 -16.150 1.00 76.31 78 ASP A O 1
ATOM 636 N N . LYS A 1 79 ? 28.255 -7.841 -14.757 1.00 78.69 79 LYS A N 1
ATOM 637 C CA . LYS A 1 79 ? 26.994 -7.160 -15.071 1.00 78.69 79 LYS A CA 1
ATOM 638 C C . LYS A 1 79 ? 27.129 -6.176 -16.230 1.00 78.69 79 LYS A C 1
ATOM 640 O O . LYS A 1 79 ? 27.919 -5.232 -16.194 1.00 78.69 79 LYS A O 1
ATOM 645 N N . LEU A 1 80 ? 26.258 -6.351 -17.220 1.00 82.19 80 LEU A N 1
ATOM 646 C CA . LEU A 1 80 ? 26.094 -5.455 -18.363 1.00 82.19 80 LEU A CA 1
ATOM 647 C C . LEU A 1 80 ? 25.428 -4.131 -17.953 1.00 82.19 80 LEU A C 1
ATOM 649 O O . LEU A 1 80 ? 24.596 -4.075 -17.043 1.00 82.19 80 LEU A O 1
ATOM 653 N N . ASN A 1 81 ? 25.783 -3.048 -18.638 1.00 82.31 81 ASN A N 1
ATOM 654 C CA . ASN A 1 81 ? 25.142 -1.751 -18.485 1.00 82.31 81 ASN A CA 1
ATOM 655 C C . ASN A 1 81 ? 23.945 -1.647 -19.436 1.00 82.31 81 ASN A C 1
ATOM 657 O O . ASN A 1 81 ? 24.073 -1.173 -20.559 1.00 82.31 81 ASN A O 1
ATOM 661 N N . GLU A 1 82 ? 22.766 -2.063 -18.971 1.00 84.25 82 GLU A N 1
ATOM 662 C CA . GLU A 1 82 ? 21.547 -2.195 -19.794 1.00 84.25 82 GLU A CA 1
ATOM 663 C C . GLU A 1 82 ? 21.055 -0.876 -20.439 1.00 84.25 82 GLU A C 1
ATOM 665 O O . GLU A 1 82 ? 20.098 -0.877 -21.212 1.00 84.25 82 GLU A O 1
ATOM 670 N N . CYS A 1 83 ? 21.641 0.267 -20.072 1.00 84.88 83 CYS A N 1
ATOM 671 C CA . CYS A 1 83 ? 21.179 1.604 -20.444 1.00 84.88 83 CYS A CA 1
ATOM 672 C C . CYS A 1 83 ? 22.066 2.341 -21.447 1.00 84.88 83 CYS A C 1
ATOM 674 O O . CYS A 1 83 ? 21.630 3.358 -21.992 1.00 84.88 83 CYS A O 1
ATOM 676 N N . LEU A 1 84 ? 23.293 1.864 -21.652 1.00 86.94 84 LEU A N 1
ATOM 677 C CA . LEU A 1 84 ? 24.273 2.485 -22.534 1.00 86.94 84 LEU A CA 1
ATOM 678 C C . LEU A 1 84 ? 24.630 1.530 -23.667 1.00 86.94 84 LEU A C 1
ATOM 680 O O . LEU A 1 84 ? 24.502 0.314 -23.537 1.00 86.94 84 LEU A O 1
ATOM 684 N N . MET A 1 85 ? 25.108 2.105 -24.761 1.00 86.62 85 MET A N 1
ATOM 685 C CA . MET A 1 85 ? 25.592 1.393 -25.931 1.00 86.62 85 MET A CA 1
ATOM 686 C C . MET A 1 85 ? 26.949 1.952 -26.356 1.00 86.62 85 MET A C 1
ATOM 688 O O . MET A 1 85 ? 27.215 3.143 -26.196 1.00 86.62 85 MET A O 1
ATOM 692 N N . ASN A 1 86 ? 27.813 1.099 -26.898 1.00 86.31 86 ASN A N 1
ATOM 693 C CA . ASN A 1 86 ? 29.102 1.523 -27.436 1.00 86.31 86 ASN A CA 1
ATOM 694 C C . ASN A 1 86 ? 28.915 2.421 -28.669 1.00 86.31 86 ASN A C 1
ATOM 696 O O . ASN A 1 86 ? 28.060 2.161 -29.520 1.00 86.31 86 ASN A O 1
ATOM 700 N N . ASN A 1 87 ? 29.722 3.475 -28.787 1.00 85.38 87 ASN A N 1
ATOM 701 C CA . ASN A 1 87 ? 29.715 4.349 -29.959 1.00 85.38 87 ASN A CA 1
ATOM 702 C C . ASN A 1 87 ? 30.537 3.738 -31.107 1.00 85.38 87 ASN A C 1
ATOM 704 O O . ASN A 1 87 ? 31.672 4.138 -31.377 1.00 85.38 87 ASN A O 1
ATOM 708 N N . TYR A 1 88 ? 29.971 2.720 -31.751 1.00 85.62 88 TYR A N 1
ATOM 709 C CA . TYR A 1 88 ? 30.573 2.029 -32.886 1.00 85.62 88 TYR A CA 1
ATOM 710 C C . TYR A 1 88 ? 29.807 2.320 -34.172 1.00 85.62 88 TYR A C 1
ATOM 712 O O . TYR A 1 88 ? 28.590 2.503 -34.169 1.00 85.62 88 TYR A O 1
ATOM 720 N N . ASN A 1 89 ? 30.511 2.320 -35.300 1.00 87.81 89 ASN A N 1
ATOM 721 C CA . ASN A 1 89 ? 29.880 2.379 -36.606 1.00 87.81 89 ASN A CA 1
ATOM 722 C C . ASN A 1 89 ? 29.263 1.016 -36.967 1.00 87.81 89 ASN A C 1
ATOM 724 O O . ASN A 1 89 ? 29.861 0.190 -37.662 1.00 87.81 89 ASN A O 1
ATOM 728 N N . TYR A 1 90 ? 28.038 0.787 -36.493 1.00 86.62 90 TYR A N 1
ATOM 729 C CA . TYR A 1 90 ? 27.301 -0.462 -36.689 1.00 86.62 90 TYR A CA 1
ATOM 730 C C . TYR A 1 90 ? 27.055 -0.813 -38.162 1.00 86.62 90 TYR A C 1
ATOM 732 O O . TYR A 1 90 ? 26.994 -1.994 -38.498 1.00 86.62 90 TYR A O 1
ATOM 740 N N . THR A 1 91 ? 26.997 0.178 -39.059 1.00 87.12 91 THR A N 1
ATOM 741 C CA . THR A 1 91 ? 26.877 -0.075 -40.507 1.00 87.12 91 THR A CA 1
ATOM 742 C C . THR A 1 91 ? 28.135 -0.736 -41.070 1.00 87.12 91 THR A C 1
ATOM 744 O O . THR A 1 91 ? 28.046 -1.688 -41.842 1.00 87.12 91 THR A O 1
ATOM 747 N N . HIS A 1 92 ? 29.316 -0.291 -40.632 1.00 86.25 92 HIS A N 1
ATOM 748 C CA . HIS A 1 92 ? 30.586 -0.899 -41.019 1.00 86.25 92 HIS A CA 1
ATOM 749 C C . HIS A 1 92 ? 30.748 -2.282 -40.374 1.00 86.25 92 HIS A C 1
ATOM 751 O O . HIS A 1 92 ? 31.192 -3.228 -41.025 1.00 86.25 92 HIS A O 1
ATOM 757 N N . ALA A 1 93 ? 30.297 -2.425 -39.123 1.00 86.12 93 ALA A N 1
ATOM 758 C CA . ALA A 1 93 ? 30.287 -3.706 -38.427 1.00 86.12 93 ALA A CA 1
ATOM 759 C C . ALA A 1 93 ? 29.443 -4.767 -39.156 1.00 86.12 93 ALA A C 1
ATOM 761 O O . ALA A 1 93 ? 29.883 -5.904 -39.322 1.00 86.12 93 ALA A O 1
ATOM 762 N N . ALA A 1 94 ? 28.258 -4.382 -39.637 1.00 86.56 94 ALA A N 1
ATOM 763 C CA . ALA A 1 94 ? 27.346 -5.259 -40.367 1.00 86.56 94 ALA A CA 1
ATOM 764 C C . ALA A 1 94 ? 27.971 -5.840 -41.648 1.00 86.56 94 ALA A C 1
ATOM 766 O O . ALA A 1 94 ? 27.732 -7.003 -41.969 1.00 86.56 94 ALA A O 1
ATOM 767 N N . VAL A 1 95 ? 28.795 -5.054 -42.353 1.00 87.62 95 VAL A N 1
ATOM 768 C CA . VAL A 1 95 ? 29.467 -5.470 -43.597 1.00 87.62 95 VAL A CA 1
ATOM 769 C C . VAL A 1 95 ? 30.647 -6.407 -43.328 1.00 87.62 95 VAL A C 1
ATOM 771 O O . VAL A 1 95 ? 30.814 -7.388 -44.049 1.00 87.62 95 VAL A O 1
ATOM 774 N N . LEU A 1 96 ? 31.451 -6.123 -42.299 1.00 84.94 96 LEU A N 1
ATOM 775 C CA . LEU A 1 96 ? 32.617 -6.938 -41.924 1.00 84.94 96 LEU A CA 1
ATOM 776 C C . LEU A 1 96 ? 32.221 -8.298 -41.323 1.00 84.94 96 LEU A C 1
ATOM 778 O O . LEU A 1 96 ? 32.934 -9.288 -41.465 1.00 84.94 96 LEU A O 1
ATOM 782 N N . GLY A 1 97 ? 31.073 -8.363 -40.648 1.00 85.25 97 GLY A N 1
ATOM 783 C CA . GLY A 1 97 ? 30.631 -9.569 -39.954 1.00 85.25 97 GLY A CA 1
ATOM 784 C C . GLY A 1 97 ? 31.304 -9.768 -38.588 1.00 85.25 97 GLY A C 1
ATOM 785 O O . GLY A 1 97 ? 32.363 -9.225 -38.279 1.00 85.25 97 GLY A O 1
ATOM 786 N N . PHE A 1 98 ? 30.671 -10.578 -37.735 1.00 85.31 98 PHE A N 1
ATOM 787 C CA . PHE A 1 98 ? 30.975 -10.645 -36.300 1.00 85.31 98 PHE A CA 1
ATOM 788 C C . PHE A 1 98 ? 32.450 -10.944 -35.970 1.00 85.31 98 PHE A C 1
ATOM 790 O O . PHE A 1 98 ? 33.089 -10.194 -35.234 1.00 85.31 98 PHE A O 1
ATOM 797 N N . ASN A 1 99 ? 33.022 -12.005 -36.547 1.00 86.50 99 ASN A N 1
ATOM 798 C CA . ASN A 1 99 ? 34.381 -12.443 -36.206 1.00 86.50 99 ASN A CA 1
ATOM 799 C C . ASN A 1 99 ? 35.452 -11.402 -36.567 1.00 86.50 99 ASN A C 1
ATOM 801 O O . ASN A 1 99 ? 36.430 -11.240 -35.840 1.00 86.50 99 ASN A O 1
ATOM 805 N N . GLU A 1 100 ? 35.278 -10.695 -37.683 1.00 84.38 100 GLU A N 1
ATOM 806 C CA . GLU A 1 100 ? 36.237 -9.689 -38.140 1.00 84.38 100 GLU A CA 1
ATOM 807 C C . GLU A 1 100 ? 36.126 -8.404 -37.312 1.00 84.38 100 GLU A C 1
ATOM 809 O O . GLU A 1 100 ? 37.144 -7.838 -36.908 1.00 84.38 100 GLU A O 1
ATOM 814 N N . THR A 1 101 ? 34.902 -8.009 -36.945 1.00 83.88 101 THR A N 1
ATOM 815 C CA . THR A 1 101 ? 34.673 -6.854 -36.061 1.00 83.88 101 THR A CA 1
ATOM 816 C C . THR A 1 101 ? 35.265 -7.039 -34.668 1.00 83.88 101 THR A C 1
ATOM 818 O O . THR A 1 101 ? 35.836 -6.097 -34.126 1.00 83.88 101 THR A O 1
ATOM 821 N N . LEU A 1 102 ? 35.201 -8.251 -34.104 1.00 83.75 102 LEU A N 1
ATOM 822 C CA . LEU A 1 102 ? 35.747 -8.534 -32.775 1.00 83.75 102 LEU A CA 1
ATOM 823 C C . LEU A 1 102 ? 37.284 -8.527 -32.766 1.00 83.75 102 LEU A C 1
ATOM 825 O O . LEU A 1 102 ? 37.902 -8.099 -31.794 1.00 83.75 102 LEU A O 1
ATOM 829 N N . ASN A 1 103 ? 37.905 -8.962 -33.865 1.00 82.69 103 ASN A N 1
ATOM 830 C CA . ASN A 1 103 ? 39.360 -8.952 -34.013 1.00 82.69 103 ASN A CA 1
ATOM 831 C C . ASN A 1 103 ? 39.919 -7.544 -34.265 1.00 82.69 103 ASN A C 1
ATOM 833 O O . ASN A 1 103 ? 41.098 -7.305 -34.005 1.00 82.69 103 ASN A O 1
ATOM 837 N N . ASN A 1 104 ? 39.096 -6.617 -34.765 1.00 82.81 104 ASN A N 1
ATOM 838 C CA . ASN A 1 104 ? 39.523 -5.265 -35.111 1.00 82.81 104 ASN A CA 1
ATOM 839 C C . ASN A 1 104 ? 38.505 -4.203 -34.665 1.00 82.81 104 ASN A C 1
ATOM 841 O O . ASN A 1 104 ? 38.035 -3.390 -35.461 1.00 82.81 104 ASN A O 1
ATOM 845 N N . VAL A 1 105 ? 38.181 -4.190 -33.368 1.00 78.94 105 VAL A N 1
ATOM 846 C CA . VAL A 1 105 ? 37.201 -3.260 -32.769 1.00 78.94 105 VAL A CA 1
ATOM 847 C C . VAL A 1 105 ? 37.571 -1.793 -33.027 1.00 78.94 105 VAL A C 1
ATOM 849 O O . VAL A 1 105 ? 36.702 -0.954 -33.253 1.00 78.94 105 VAL A O 1
ATOM 852 N N . SER A 1 106 ? 38.868 -1.479 -33.086 1.00 76.00 106 SER A N 1
ATOM 853 C CA . SER A 1 106 ? 39.376 -0.147 -33.435 1.00 76.00 106 SER A CA 1
ATOM 854 C C . SER A 1 106 ? 38.975 0.329 -34.833 1.00 76.00 106 SER A C 1
ATOM 856 O O . SER A 1 106 ? 38.876 1.531 -35.038 1.00 76.00 106 SER A O 1
ATOM 858 N N . ALA A 1 107 ? 38.709 -0.574 -35.784 1.00 73.12 107 ALA A N 1
ATOM 859 C CA . ALA A 1 107 ? 38.254 -0.216 -37.132 1.00 73.12 107 ALA A CA 1
ATOM 860 C C . ALA A 1 107 ? 36.766 0.181 -37.191 1.00 73.12 107 ALA A C 1
ATOM 862 O O . ALA A 1 107 ? 36.283 0.656 -38.218 1.00 73.12 107 ALA A O 1
ATOM 863 N N . VAL A 1 108 ? 36.030 -0.050 -36.104 1.00 77.44 108 VAL A N 1
ATOM 864 C CA . VAL A 1 108 ? 34.598 0.249 -35.975 1.00 77.44 108 VAL A CA 1
ATOM 865 C C . VAL A 1 108 ? 34.358 1.318 -34.898 1.00 77.44 108 VAL A C 1
ATOM 867 O O . VAL A 1 108 ? 33.288 1.918 -34.845 1.00 77.44 108 VAL A O 1
ATOM 870 N N . SER A 1 109 ? 35.352 1.585 -34.049 1.00 78.06 109 SER A N 1
ATOM 871 C CA . SER A 1 109 ? 35.292 2.587 -32.988 1.00 78.06 109 SER A CA 1
ATOM 872 C C . SER A 1 109 ? 35.321 4.007 -33.545 1.00 78.06 109 SER A C 1
ATOM 874 O O . SER A 1 109 ? 36.289 4.396 -34.194 1.00 78.06 109 SER A O 1
ATOM 876 N N . ASN A 1 110 ? 34.312 4.815 -33.214 1.00 67.38 110 ASN A N 1
ATOM 877 C CA . ASN A 1 110 ? 34.326 6.247 -33.506 1.00 67.38 110 ASN A CA 1
ATOM 878 C C . ASN A 1 110 ? 35.229 6.941 -32.470 1.00 67.38 110 ASN A C 1
ATOM 880 O O . ASN A 1 110 ? 34.786 7.286 -31.380 1.00 67.38 110 ASN A O 1
ATOM 884 N N . THR A 1 111 ? 36.525 7.075 -32.760 1.00 59.62 111 THR A N 1
ATOM 885 C CA . THR A 1 111 ? 37.515 7.695 -31.852 1.00 59.62 111 THR A CA 1
ATOM 886 C C . THR A 1 111 ? 37.543 9.227 -31.906 1.00 59.62 111 THR A C 1
ATOM 888 O O . THR A 1 111 ? 38.366 9.835 -31.230 1.00 59.62 111 THR A O 1
ATOM 891 N N . GLU A 1 112 ? 36.694 9.849 -32.728 1.00 60.25 112 GLU A N 1
ATOM 892 C CA . GLU A 1 112 ? 36.682 11.304 -32.954 1.00 60.25 112 GLU A CA 1
ATOM 893 C C . GLU A 1 112 ? 35.689 12.070 -32.064 1.00 60.25 112 GLU A C 1
ATOM 895 O O . GLU A 1 112 ? 35.847 13.276 -31.900 1.00 60.25 112 GLU A O 1
ATOM 900 N N . ASP A 1 113 ? 34.723 11.390 -31.437 1.00 55.00 113 ASP A N 1
ATOM 901 C CA . ASP A 1 113 ? 33.774 12.003 -30.502 1.00 55.00 113 ASP A CA 1
ATOM 902 C C . ASP A 1 113 ? 34.157 11.674 -29.051 1.00 55.00 113 ASP A C 1
ATOM 904 O O . ASP A 1 113 ? 34.307 10.507 -28.688 1.00 55.00 113 ASP A O 1
ATOM 908 N N . ASP A 1 114 ? 34.226 12.690 -28.185 1.00 54.62 114 ASP A N 1
ATOM 909 C CA . ASP A 1 114 ? 34.547 12.593 -26.745 1.00 54.62 114 ASP A CA 1
ATOM 910 C C . ASP A 1 114 ? 33.607 11.664 -25.926 1.00 54.62 114 ASP A C 1
ATOM 912 O O . ASP A 1 114 ? 33.808 11.464 -24.726 1.00 54.62 114 ASP A O 1
ATOM 916 N N . ASN A 1 115 ? 32.594 11.050 -26.550 1.00 62.72 115 ASN A N 1
ATOM 917 C CA . ASN A 1 115 ? 31.650 10.124 -25.927 1.00 62.72 115 ASN A CA 1
ATOM 918 C C . ASN A 1 115 ? 31.782 8.705 -26.513 1.00 62.72 115 ASN A C 1
ATOM 920 O O . ASN A 1 115 ? 31.104 8.342 -27.476 1.00 62.72 115 ASN A O 1
ATOM 924 N N . LEU A 1 116 ? 32.597 7.864 -25.863 1.00 74.38 116 LEU A N 1
ATOM 925 C CA . LEU A 1 116 ? 32.717 6.423 -26.158 1.00 74.38 116 LEU A CA 1
ATOM 926 C C . LEU A 1 116 ? 31.394 5.654 -25.936 1.00 74.38 116 LEU A C 1
ATOM 928 O O . LEU A 1 116 ? 31.213 4.549 -26.447 1.00 74.38 116 LEU A O 1
ATOM 932 N N . LEU A 1 117 ? 30.467 6.239 -25.172 1.00 82.31 117 LEU A N 1
ATOM 933 C CA . LEU A 1 117 ? 29.203 5.642 -24.757 1.00 82.31 117 LEU A CA 1
ATOM 934 C C . LEU A 1 117 ? 28.029 6.528 -25.175 1.00 82.31 117 LEU A C 1
ATOM 936 O O . LEU A 1 117 ? 28.005 7.720 -24.872 1.00 82.31 117 LEU A O 1
ATOM 940 N N . LEU A 1 118 ? 27.035 5.921 -25.817 1.00 85.00 118 LEU A N 1
ATOM 941 C CA . LEU A 1 118 ? 25.794 6.561 -26.241 1.00 85.00 118 LEU A CA 1
ATOM 942 C C . LEU A 1 118 ? 24.597 6.035 -25.431 1.00 85.00 118 LEU A C 1
ATOM 944 O O . LEU A 1 118 ? 24.579 4.862 -25.043 1.00 85.00 118 LEU A O 1
ATOM 948 N N . PRO A 1 119 ? 23.581 6.875 -25.163 1.00 84.12 119 PRO A N 1
ATOM 949 C CA . PRO A 1 119 ? 22.323 6.419 -24.586 1.00 84.12 119 PRO A CA 1
ATOM 950 C C . PRO A 1 119 ? 21.518 5.602 -25.606 1.00 84.12 119 PRO A C 1
ATOM 952 O O . PRO A 1 119 ? 21.533 5.879 -26.803 1.00 84.12 119 PRO A O 1
ATOM 955 N N . CYS A 1 120 ? 20.782 4.599 -25.127 1.00 84.88 120 CYS A N 1
ATOM 956 C CA . CYS A 1 120 ? 19.943 3.772 -25.991 1.00 84.88 120 CYS A CA 1
ATOM 957 C C . CYS A 1 120 ? 18.531 4.338 -26.157 1.00 84.88 120 CYS A C 1
ATOM 959 O O . CYS A 1 120 ? 17.755 4.353 -25.191 1.00 84.88 120 CYS A O 1
ATOM 961 N N . ASP A 1 121 ? 18.180 4.695 -27.394 1.00 82.12 121 ASP A N 1
ATOM 962 C CA . ASP A 1 121 ? 16.860 5.228 -27.756 1.00 82.12 121 ASP A CA 1
ATOM 963 C C . ASP A 1 121 ? 15.767 4.156 -27.786 1.00 82.12 121 ASP A C 1
ATOM 965 O O . ASP A 1 121 ? 14.685 4.348 -27.234 1.00 82.12 121 ASP A O 1
ATOM 969 N N . THR A 1 122 ? 16.039 3.007 -28.412 1.00 84.44 122 THR A N 1
ATOM 970 C CA . THR A 1 122 ? 15.070 1.907 -28.522 1.00 84.44 122 THR A CA 1
ATOM 971 C C . THR A 1 122 ? 15.630 0.625 -27.921 1.00 84.44 122 THR A C 1
ATOM 973 O O . THR A 1 122 ? 16.809 0.309 -28.077 1.00 84.44 122 THR A O 1
ATOM 976 N N . ARG A 1 123 ? 14.786 -0.115 -27.192 1.00 88.00 123 ARG A N 1
ATOM 977 C CA . ARG A 1 123 ? 15.176 -1.337 -26.472 1.00 88.00 123 ARG A CA 1
ATOM 978 C C . ARG A 1 123 ? 14.388 -2.555 -26.938 1.00 88.00 123 ARG A C 1
ATOM 980 O O . ARG A 1 123 ? 13.281 -2.442 -27.472 1.00 88.00 123 ARG A O 1
ATOM 987 N N . ILE A 1 124 ? 14.971 -3.725 -26.724 1.00 87.56 124 ILE A N 1
ATOM 988 C CA . ILE A 1 124 ? 14.352 -5.034 -26.914 1.00 87.56 124 ILE A CA 1
ATOM 989 C C . ILE A 1 124 ? 14.294 -5.707 -25.546 1.00 87.56 124 ILE A C 1
ATOM 991 O O . ILE A 1 124 ? 15.260 -5.667 -24.790 1.00 87.56 124 ILE A O 1
ATOM 995 N N . TYR A 1 125 ? 13.147 -6.301 -25.228 1.00 86.94 125 TYR A N 1
ATOM 996 C CA . TYR A 1 125 ? 12.907 -6.987 -23.963 1.00 86.94 125 TYR A CA 1
ATOM 997 C C . TYR A 1 125 ? 12.833 -8.490 -24.183 1.00 86.94 125 TYR A C 1
ATOM 999 O O . TYR A 1 125 ? 12.196 -8.952 -25.133 1.00 86.94 125 TYR A O 1
ATOM 1007 N N . ASN A 1 126 ? 13.410 -9.251 -23.260 1.00 85.19 126 ASN A N 1
ATOM 1008 C CA . ASN A 1 126 ? 13.250 -10.693 -23.210 1.00 85.19 126 ASN A CA 1
ATOM 1009 C C . ASN A 1 126 ? 11.849 -11.045 -22.680 1.00 85.19 126 ASN A C 1
ATOM 1011 O O . ASN A 1 126 ? 11.582 -10.975 -21.480 1.00 85.19 126 ASN A O 1
ATOM 1015 N N . THR A 1 127 ? 10.938 -11.433 -23.574 1.00 77.06 127 THR A N 1
ATOM 1016 C CA . THR A 1 127 ? 9.555 -11.816 -23.231 1.00 77.06 127 THR A CA 1
ATOM 1017 C C . THR A 1 127 ? 9.386 -13.312 -22.942 1.00 77.06 127 THR A C 1
ATOM 1019 O O . THR A 1 127 ? 8.267 -13.815 -22.971 1.00 77.06 127 THR A O 1
ATOM 1022 N N . SER A 1 128 ? 10.469 -14.050 -22.664 1.00 77.75 128 SER A N 1
ATOM 1023 C CA . SER A 1 128 ? 10.417 -15.505 -22.424 1.00 77.75 128 SER A CA 1
ATOM 1024 C C . SER A 1 128 ? 9.538 -15.909 -21.236 1.00 77.75 128 SER A C 1
ATOM 1026 O O . SER A 1 128 ? 8.880 -16.943 -21.290 1.00 77.75 128 SER A O 1
ATOM 1028 N N . GLN A 1 129 ? 9.505 -15.097 -20.175 1.00 66.62 129 GLN A N 1
ATOM 1029 C CA . GLN A 1 129 ? 8.730 -15.396 -18.965 1.00 66.62 129 GLN A CA 1
ATOM 1030 C C . GLN A 1 129 ? 7.373 -14.674 -18.907 1.00 66.62 129 GLN A C 1
ATOM 1032 O O . GLN A 1 129 ? 6.470 -15.150 -18.226 1.00 66.62 129 GLN A O 1
ATOM 1037 N N . HIS A 1 130 ? 7.208 -13.541 -19.604 1.00 64.19 130 HIS A N 1
ATOM 1038 C CA . HIS A 1 130 ? 5.983 -12.729 -19.580 1.00 64.19 130 HIS A CA 1
ATOM 1039 C C . HIS A 1 130 ? 5.772 -12.012 -20.924 1.00 64.19 130 HIS A C 1
ATOM 1041 O O . HIS A 1 130 ? 6.688 -11.355 -21.416 1.00 64.19 130 HIS A O 1
ATOM 1047 N N . GLU A 1 131 ? 4.557 -12.071 -21.489 1.00 65.81 131 GLU A N 1
ATOM 1048 C CA . GLU A 1 131 ? 4.262 -11.457 -22.796 1.00 65.81 131 GLU A CA 1
ATOM 1049 C C . GLU A 1 131 ? 4.386 -9.924 -22.781 1.00 65.81 131 GLU A C 1
ATOM 1051 O O . GLU A 1 131 ? 4.963 -9.363 -23.711 1.00 65.81 131 GLU A O 1
ATOM 1056 N N . LYS A 1 132 ? 3.827 -9.230 -21.769 1.00 70.12 132 LYS A N 1
ATOM 1057 C CA . LYS A 1 132 ? 3.834 -7.751 -21.656 1.00 70.12 132 LYS A CA 1
ATOM 1058 C C . LYS A 1 132 ? 3.710 -7.292 -20.196 1.00 70.12 132 LYS A C 1
ATOM 1060 O O . LYS A 1 132 ? 2.669 -7.504 -19.578 1.00 70.12 132 LYS A O 1
ATOM 1065 N N . SER A 1 133 ? 4.724 -6.606 -19.666 1.00 78.50 133 SER A N 1
ATOM 1066 C CA . SER A 1 133 ? 4.665 -5.908 -18.366 1.00 78.50 133 SER A CA 1
ATOM 1067 C C . SER A 1 133 ? 4.443 -4.399 -18.534 1.00 78.50 133 SER A C 1
ATOM 1069 O O . SER A 1 133 ? 4.641 -3.851 -19.626 1.00 78.50 133 SER A O 1
ATOM 1071 N N . LEU A 1 134 ? 4.058 -3.701 -17.457 1.00 76.69 134 LEU A N 1
ATOM 1072 C CA . LEU A 1 134 ? 3.889 -2.240 -17.460 1.00 76.69 134 LEU A CA 1
ATOM 1073 C C . LEU A 1 134 ? 5.169 -1.528 -17.923 1.00 76.69 134 LEU A C 1
ATOM 1075 O O . LEU A 1 134 ? 5.097 -0.566 -18.687 1.00 76.69 134 LEU A O 1
ATOM 1079 N N . VAL A 1 135 ? 6.326 -2.051 -17.508 1.00 79.69 135 VAL A N 1
ATOM 1080 C CA . VAL A 1 135 ? 7.650 -1.540 -17.879 1.00 79.69 135 VAL A CA 1
ATOM 1081 C C . VAL A 1 135 ? 7.881 -1.682 -19.380 1.00 79.69 135 VAL A C 1
ATOM 1083 O O . VAL A 1 135 ? 8.255 -0.703 -20.016 1.00 79.69 135 VAL A O 1
ATOM 1086 N N . THR A 1 136 ? 7.608 -2.858 -19.958 1.00 82.19 136 THR A N 1
ATOM 1087 C CA . THR A 1 136 ? 7.805 -3.095 -21.404 1.00 82.19 136 THR A CA 1
ATOM 1088 C C . THR A 1 136 ? 6.850 -2.283 -22.276 1.00 82.19 136 THR A C 1
ATOM 1090 O O . THR A 1 136 ? 7.203 -1.884 -23.380 1.00 82.19 136 THR A O 1
ATOM 1093 N N . LYS A 1 137 ? 5.631 -2.015 -21.787 1.00 81.88 137 LYS A N 1
ATOM 1094 C CA . LYS A 1 137 ? 4.607 -1.286 -22.543 1.00 81.88 137 LYS A CA 1
ATOM 1095 C C . LYS A 1 137 ? 4.921 0.206 -22.676 1.00 81.88 137 LYS A C 1
ATOM 1097 O O . LYS A 1 137 ? 4.568 0.800 -23.689 1.00 81.88 137 LYS A O 1
ATOM 1102 N N . TRP A 1 138 ? 5.533 0.799 -21.653 1.00 80.00 138 TRP A N 1
ATOM 1103 C CA . TRP A 1 138 ? 5.795 2.242 -21.573 1.00 80.00 138 TRP A CA 1
ATOM 1104 C C . TRP A 1 138 ? 7.283 2.603 -21.583 1.00 80.00 138 TRP A C 1
ATOM 1106 O O . TRP A 1 138 ? 7.620 3.774 -21.423 1.00 80.00 138 TRP A O 1
ATOM 1116 N N . ASP A 1 139 ? 8.152 1.609 -21.768 1.00 85.69 139 ASP A N 1
ATOM 1117 C CA . ASP A 1 139 ? 9.608 1.744 -21.758 1.00 85.69 139 ASP A CA 1
ATOM 1118 C C . ASP A 1 139 ? 10.116 2.545 -20.542 1.00 85.69 139 ASP A C 1
ATOM 1120 O O . ASP A 1 139 ? 10.772 3.582 -20.647 1.00 85.69 139 ASP A O 1
ATOM 1124 N N . LEU A 1 140 ? 9.736 2.078 -19.347 1.00 84.56 140 LEU A N 1
ATOM 1125 C CA . LEU A 1 140 ? 10.057 2.719 -18.062 1.00 84.56 140 LEU A CA 1
ATOM 1126 C C . LEU A 1 140 ? 11.430 2.282 -17.527 1.00 84.56 140 LEU A C 1
ATOM 1128 O O . LEU A 1 140 ? 11.573 1.927 -16.356 1.00 84.56 140 LEU A O 1
ATOM 1132 N N . THR A 1 141 ? 12.443 2.266 -18.390 1.00 84.75 141 THR A N 1
ATOM 1133 C CA . THR A 1 141 ? 13.815 1.874 -18.040 1.00 84.75 141 THR A CA 1
ATOM 1134 C C . THR A 1 141 ? 14.758 3.080 -18.027 1.00 84.75 141 THR A C 1
ATOM 1136 O O . THR A 1 141 ? 14.412 4.181 -18.451 1.00 84.75 141 THR A O 1
ATOM 1139 N N . CYS A 1 142 ? 15.958 2.884 -17.473 1.00 85.12 142 CYS A N 1
ATOM 1140 C CA . CYS A 1 142 ? 17.036 3.882 -17.442 1.00 85.12 142 CYS A CA 1
ATOM 1141 C C . CYS A 1 142 ? 16.606 5.258 -16.893 1.00 85.12 142 CYS A C 1
ATOM 1143 O O . CYS A 1 142 ? 16.256 5.350 -15.716 1.00 85.12 142 CYS A O 1
ATOM 1145 N N . GLU A 1 143 ? 16.599 6.306 -17.721 1.00 85.62 143 GLU A N 1
ATOM 1146 C CA . GLU A 1 143 ? 16.196 7.671 -17.346 1.00 85.62 143 GLU A CA 1
ATOM 1147 C C . GLU A 1 143 ? 14.754 7.742 -16.819 1.00 85.62 143 GLU A C 1
ATOM 1149 O O . GLU A 1 143 ? 14.443 8.540 -15.938 1.00 85.62 143 GLU A O 1
ATOM 1154 N N . LYS A 1 144 ? 13.880 6.844 -17.291 1.00 83.88 144 LYS A N 1
ATOM 1155 C CA . LYS A 1 144 ? 12.468 6.761 -16.900 1.00 83.88 144 LYS A CA 1
ATOM 1156 C C . LYS A 1 144 ? 12.215 5.839 -15.702 1.00 83.88 144 LYS A C 1
ATOM 1158 O O . LYS A 1 144 ? 11.066 5.699 -15.287 1.00 83.88 144 LYS A O 1
ATOM 1163 N N . ARG A 1 145 ? 13.248 5.255 -15.075 1.00 82.81 145 ARG A N 1
ATOM 1164 C CA . ARG A 1 145 ? 13.093 4.478 -13.820 1.00 82.81 145 ARG A CA 1
ATOM 1165 C C . ARG A 1 145 ? 12.375 5.270 -12.711 1.00 82.81 145 ARG A C 1
ATOM 1167 O O . ARG A 1 145 ? 11.499 4.691 -12.064 1.00 82.81 145 ARG A O 1
ATOM 1174 N N . PRO A 1 146 ? 12.654 6.577 -12.502 1.00 84.50 146 PRO A N 1
ATOM 1175 C CA . PRO A 1 146 ? 11.939 7.371 -11.511 1.00 84.50 146 PRO A CA 1
ATOM 1176 C C . PRO A 1 146 ? 10.453 7.535 -11.832 1.00 84.50 146 PRO A C 1
ATOM 1178 O O . PRO A 1 146 ? 9.668 7.748 -10.920 1.00 84.50 146 PRO A O 1
ATOM 1181 N N . LEU A 1 147 ? 10.018 7.410 -13.092 1.00 80.19 147 LEU A N 1
ATOM 1182 C CA . LEU A 1 147 ? 8.592 7.468 -13.431 1.00 80.19 147 LEU A CA 1
ATOM 1183 C C . LEU A 1 147 ? 7.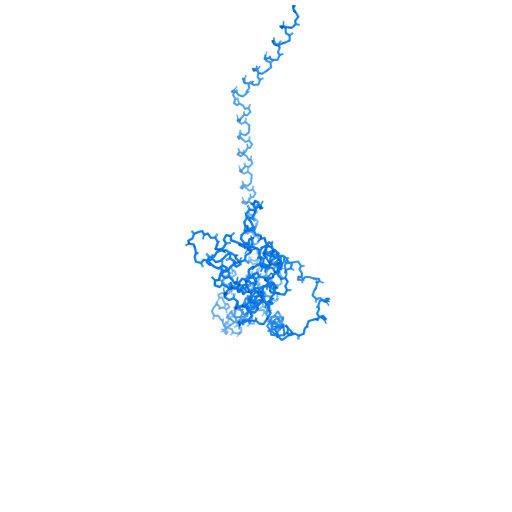841 6.256 -12.880 1.00 80.19 147 LEU A C 1
ATOM 1185 O O . LEU A 1 147 ? 6.712 6.401 -12.430 1.00 80.19 147 LEU A O 1
ATOM 1189 N N . TYR A 1 148 ? 8.464 5.076 -12.835 1.00 75.19 148 TYR A N 1
ATOM 1190 C CA . TYR A 1 148 ? 7.852 3.902 -12.211 1.00 75.19 148 TYR A CA 1
ATOM 1191 C C . TYR A 1 148 ? 7.770 4.045 -10.680 1.00 75.19 148 TYR A C 1
ATOM 1193 O O . TYR A 1 148 ? 6.715 3.796 -10.094 1.00 75.19 148 TYR A O 1
ATOM 1201 N N . SER A 1 149 ? 8.842 4.510 -10.026 1.00 76.38 149 SER A N 1
ATOM 1202 C CA . SER A 1 149 ? 8.856 4.709 -8.566 1.00 76.38 149 SER A CA 1
ATOM 1203 C C . SER A 1 149 ? 7.989 5.887 -8.116 1.00 76.38 149 SER A C 1
ATOM 1205 O O . SER A 1 149 ? 7.328 5.812 -7.077 1.00 76.38 149 SER A O 1
ATOM 1207 N N . THR A 1 150 ? 7.917 6.956 -8.910 1.00 80.12 150 THR A N 1
ATOM 1208 C CA . THR A 1 150 ? 6.961 8.044 -8.682 1.00 80.12 150 THR A CA 1
ATOM 1209 C C . THR A 1 150 ? 5.545 7.579 -8.976 1.00 80.12 150 THR A C 1
ATOM 1211 O O . THR A 1 150 ? 4.685 7.887 -8.172 1.00 80.12 150 THR A O 1
ATOM 1214 N N . THR A 1 151 ? 5.282 6.753 -9.998 1.00 70.19 151 THR A N 1
ATOM 1215 C CA . THR A 1 151 ? 3.948 6.148 -10.204 1.00 70.19 151 THR A CA 1
ATOM 1216 C C . THR A 1 151 ? 3.548 5.272 -9.022 1.00 70.19 151 THR A C 1
ATOM 1218 O O . THR A 1 151 ? 2.410 5.347 -8.581 1.00 70.19 151 THR A O 1
ATOM 1221 N N . GLN A 1 152 ? 4.474 4.503 -8.443 1.00 72.19 152 GLN A N 1
ATOM 1222 C CA . GLN A 1 152 ? 4.217 3.739 -7.221 1.00 72.19 152 GLN A CA 1
ATOM 1223 C C . GLN A 1 152 ? 3.915 4.664 -6.037 1.00 72.19 152 GLN A C 1
ATOM 1225 O O . GLN A 1 152 ? 2.962 4.434 -5.300 1.00 72.19 152 GLN A O 1
ATOM 1230 N N . SER A 1 153 ? 4.684 5.740 -5.878 1.00 80.69 153 SER A N 1
ATOM 1231 C CA . SER A 1 153 ? 4.489 6.714 -4.798 1.00 80.69 153 SER A CA 1
ATOM 1232 C C . SER A 1 153 ? 3.186 7.508 -4.963 1.00 80.69 153 SER A C 1
ATOM 1234 O O . SER A 1 153 ? 2.468 7.732 -3.995 1.00 80.69 153 SER A O 1
ATOM 1236 N N . ILE A 1 154 ? 2.844 7.880 -6.196 1.00 76.75 154 ILE A N 1
ATOM 1237 C CA . ILE A 1 154 ? 1.598 8.544 -6.592 1.00 76.75 154 ILE A CA 1
ATOM 1238 C C . ILE A 1 154 ? 0.425 7.582 -6.456 1.00 76.75 154 ILE A C 1
ATOM 1240 O O . ILE A 1 154 ? -0.642 8.013 -6.059 1.00 76.75 154 ILE A O 1
ATOM 1244 N N . ASN A 1 155 ? 0.591 6.291 -6.740 1.00 70.19 155 ASN A N 1
ATOM 1245 C CA . ASN A 1 155 ? -0.440 5.285 -6.498 1.00 70.19 155 ASN A CA 1
ATOM 1246 C C . ASN A 1 155 ? -0.719 5.157 -4.994 1.00 70.19 155 ASN A C 1
ATOM 1248 O O . ASN A 1 155 ? -1.877 5.148 -4.587 1.00 70.19 155 ASN A O 1
ATOM 1252 N N . GLN A 1 156 ? 0.324 5.166 -4.162 1.00 72.06 156 GLN A N 1
ATOM 1253 C CA . GLN A 1 156 ? 0.171 5.163 -2.706 1.00 72.06 156 GLN A CA 1
ATOM 1254 C C . GLN A 1 156 ? -0.502 6.447 -2.197 1.00 72.06 156 GLN A C 1
ATOM 1256 O O . GLN A 1 156 ? -1.456 6.385 -1.427 1.00 72.06 156 GLN A O 1
ATOM 1261 N N . ALA A 1 157 ? -0.081 7.615 -2.688 1.00 74.38 157 ALA A N 1
ATOM 1262 C CA . ALA A 1 157 ? -0.711 8.895 -2.359 1.00 74.38 157 ALA A CA 1
ATOM 1263 C C . ALA A 1 157 ? -2.146 9.012 -2.913 1.00 74.38 157 ALA A C 1
ATOM 1265 O O . ALA A 1 157 ? -3.034 9.565 -2.274 1.00 74.38 157 ALA A O 1
ATOM 1266 N N . GLY A 1 158 ? -2.387 8.461 -4.097 1.00 64.12 158 GLY A N 1
ATOM 1267 C CA . GLY A 1 158 ? -3.665 8.448 -4.795 1.00 64.12 158 GLY A CA 1
ATOM 1268 C C . GLY A 1 158 ? -4.639 7.435 -4.214 1.00 64.12 158 GLY A C 1
ATOM 1269 O O . GLY A 1 158 ? -5.832 7.666 -4.272 1.00 64.12 158 GLY A O 1
ATOM 1270 N N . THR A 1 159 ? -4.170 6.360 -3.585 1.00 66.25 159 THR A N 1
ATOM 1271 C CA . THR A 1 159 ? -5.025 5.485 -2.771 1.00 66.25 159 THR A CA 1
ATOM 1272 C C . THR A 1 159 ? -5.531 6.234 -1.539 1.00 66.25 159 THR A C 1
ATOM 1274 O O . THR A 1 159 ? -6.679 6.053 -1.156 1.00 66.25 159 THR A O 1
ATOM 1277 N N . LEU A 1 160 ? -4.720 7.131 -0.964 1.00 65.69 160 LEU A N 1
ATOM 1278 C CA . LEU A 1 160 ? -5.146 7.987 0.150 1.00 65.69 160 LEU A CA 1
ATOM 1279 C C . LEU A 1 160 ? -6.149 9.067 -0.281 1.00 65.69 160 LEU A C 1
ATOM 1281 O O . LEU A 1 160 ? -7.037 9.405 0.492 1.00 65.69 160 LEU A O 1
ATOM 1285 N N . ALA A 1 161 ? -6.008 9.611 -1.492 1.00 59.34 161 ALA A N 1
ATOM 1286 C CA . ALA A 1 161 ? -6.880 10.677 -1.997 1.00 59.34 161 ALA A CA 1
ATOM 1287 C C . ALA A 1 161 ? -8.114 10.160 -2.767 1.00 59.34 161 ALA A C 1
ATOM 1289 O O . ALA A 1 161 ? -9.158 10.800 -2.793 1.00 59.34 161 ALA A O 1
ATOM 1290 N N . GLY A 1 162 ? -7.991 9.014 -3.433 1.00 52.56 162 GLY A N 1
ATOM 1291 C CA . GLY A 1 162 ? -8.931 8.500 -4.429 1.00 52.56 162 GLY A CA 1
ATOM 1292 C C . GLY A 1 162 ? -10.036 7.611 -3.873 1.00 52.56 162 GLY A C 1
ATOM 1293 O O . GLY A 1 162 ? -10.985 7.331 -4.604 1.00 52.56 162 GLY A O 1
ATOM 1294 N N . THR A 1 163 ? -9.965 7.205 -2.601 1.00 61.09 163 THR A N 1
ATOM 1295 C CA . THR A 1 163 ? -11.063 6.496 -1.927 1.00 61.09 163 THR A CA 1
ATOM 1296 C C . THR A 1 163 ? -12.350 7.312 -1.819 1.00 61.09 163 THR A C 1
ATOM 1298 O O . THR A 1 163 ? -13.363 6.725 -1.453 1.00 61.09 163 THR A O 1
ATOM 1301 N N . GLU A 1 164 ? -12.362 8.604 -2.173 1.00 56.69 164 GLU A N 1
ATOM 1302 C CA . GLU A 1 164 ? -13.603 9.387 -2.161 1.00 56.69 164 GLU A CA 1
ATOM 1303 C C . GLU A 1 164 ? -14.210 9.733 -3.537 1.00 56.69 164 GLU A C 1
ATOM 1305 O O . GLU A 1 164 ? -15.427 9.874 -3.573 1.00 56.69 164 GLU A O 1
ATOM 1310 N N . GLU A 1 165 ? -13.494 9.810 -4.680 1.00 56.44 165 GLU A N 1
ATOM 1311 C CA . GLU A 1 165 ? -14.117 10.461 -5.871 1.00 56.44 165 GLU A CA 1
ATOM 1312 C C . GLU A 1 165 ? -13.854 9.884 -7.287 1.00 56.44 165 GLU A C 1
ATOM 1314 O O . GLU A 1 165 ? -14.604 10.215 -8.203 1.00 56.44 165 GLU A O 1
ATOM 1319 N N . MET A 1 166 ? -12.857 9.018 -7.545 1.00 51.88 166 MET A N 1
ATOM 1320 C CA . MET A 1 166 ? -12.383 8.803 -8.942 1.00 51.88 166 MET A CA 1
ATOM 1321 C C . MET A 1 166 ? -12.529 7.385 -9.538 1.00 51.88 166 MET A C 1
ATOM 1323 O O . MET A 1 166 ? -12.057 7.131 -10.649 1.00 51.88 166 MET A O 1
ATOM 1327 N N . CYS A 1 167 ? -13.183 6.431 -8.869 1.00 54.06 167 CYS A N 1
ATOM 1328 C CA . CYS A 1 167 ? -13.339 5.071 -9.420 1.00 54.06 167 CYS A CA 1
ATOM 1329 C C . CYS A 1 167 ? -14.417 4.938 -10.517 1.00 54.06 167 CYS A C 1
ATOM 1331 O O . CYS A 1 167 ? -14.386 3.967 -11.277 1.00 54.06 167 CYS A O 1
ATOM 1333 N N . ASP A 1 168 ? -15.311 5.914 -10.675 1.00 53.06 168 ASP A N 1
ATOM 1334 C CA . ASP A 1 168 ? -16.476 5.780 -11.560 1.00 53.06 168 ASP A CA 1
ATOM 1335 C C . ASP A 1 168 ? -16.181 5.979 -13.056 1.00 53.06 168 ASP A C 1
ATOM 1337 O O . ASP A 1 168 ? -16.977 5.564 -13.899 1.00 53.06 168 ASP A O 1
ATOM 1341 N N . HIS A 1 169 ? -15.055 6.589 -13.442 1.00 55.38 169 HIS A N 1
ATOM 1342 C CA . HIS A 1 169 ? -14.845 7.010 -14.840 1.00 55.38 169 HIS A CA 1
ATOM 1343 C C . HIS A 1 169 ? -13.855 6.155 -15.648 1.00 55.38 169 HIS A C 1
ATOM 1345 O O . HIS A 1 169 ? -13.905 6.164 -16.877 1.00 55.38 169 HIS A O 1
ATOM 1351 N N . LEU A 1 170 ? -12.992 5.354 -15.012 1.00 52.66 170 LEU A N 1
ATOM 1352 C CA . LEU A 1 170 ? -11.920 4.633 -15.723 1.00 52.66 170 LEU A CA 1
ATOM 1353 C C . LEU A 1 170 ? -12.263 3.192 -16.167 1.00 52.66 170 LEU A C 1
ATOM 1355 O O . LEU A 1 170 ? -11.457 2.547 -16.840 1.00 52.66 170 LEU A O 1
ATOM 1359 N N . SER A 1 171 ? -13.445 2.661 -15.838 1.00 50.41 171 SER A N 1
ATOM 1360 C CA . SER A 1 171 ? -13.778 1.230 -16.010 1.00 50.41 171 SER A CA 1
ATOM 1361 C C . SER A 1 171 ? -14.077 0.774 -17.453 1.00 50.41 171 SER A C 1
ATOM 1363 O O . SER A 1 171 ? -14.182 -0.432 -17.719 1.00 50.41 171 SER A O 1
ATOM 1365 N N . PHE A 1 172 ? -14.180 1.697 -18.414 1.00 51.94 172 PHE A N 1
ATOM 1366 C CA . PHE A 1 172 ? -14.678 1.380 -19.758 1.00 51.94 172 PHE A CA 1
ATOM 1367 C C . PHE A 1 172 ? -13.642 0.827 -20.755 1.00 51.94 172 PHE A C 1
ATOM 1369 O O . PHE A 1 172 ? -14.048 0.276 -21.779 1.00 51.94 172 PHE A O 1
ATOM 1376 N N . VAL A 1 173 ? -12.329 0.904 -20.496 1.00 53.44 173 VAL A N 1
ATOM 1377 C CA . VAL A 1 173 ? -11.343 0.805 -21.602 1.00 53.44 173 VAL A CA 1
ATOM 1378 C C . VAL A 1 173 ? -10.510 -0.488 -21.676 1.00 53.44 173 VAL A C 1
ATOM 1380 O O . VAL A 1 173 ? -10.005 -0.807 -22.747 1.00 53.44 173 VAL A O 1
ATOM 1383 N N . VAL A 1 174 ? -10.369 -1.309 -20.631 1.00 52.41 174 VAL A N 1
ATOM 1384 C CA . VAL A 1 174 ? -9.407 -2.442 -20.672 1.00 52.41 174 VAL A CA 1
ATOM 1385 C C . VAL A 1 174 ? -10.147 -3.784 -20.477 1.00 52.41 174 VAL A C 1
ATOM 1387 O O . VAL A 1 174 ? -11.202 -3.805 -19.840 1.00 52.41 174 VAL A O 1
ATOM 1390 N N . ARG A 1 175 ? -9.687 -4.925 -21.031 1.00 57.47 175 ARG A N 1
ATOM 1391 C CA . ARG A 1 175 ? -10.488 -6.183 -21.083 1.00 57.47 175 ARG A CA 1
ATOM 1392 C C . ARG A 1 175 ? -9.930 -7.496 -20.459 1.00 57.47 175 ARG A C 1
ATOM 1394 O O . ARG A 1 175 ? -10.782 -8.341 -20.216 1.00 57.47 175 ARG A O 1
ATOM 1401 N N . PRO A 1 176 ? -8.647 -7.698 -20.063 1.00 57.00 176 PRO A N 1
ATOM 1402 C CA . PRO A 1 176 ? -8.257 -8.932 -19.331 1.00 57.00 176 PRO A CA 1
ATOM 1403 C C . PRO A 1 176 ? -7.978 -8.792 -17.813 1.00 57.00 176 PRO A C 1
ATOM 1405 O O . PRO A 1 176 ? -8.161 -9.745 -17.068 1.00 57.00 176 PRO A O 1
ATOM 1408 N N . TRP A 1 177 ? -7.650 -7.604 -17.305 1.00 59.41 177 TRP A N 1
ATOM 1409 C CA . TRP A 1 177 ? -7.588 -7.255 -15.867 1.00 59.41 177 TRP A CA 1
ATOM 1410 C C . TRP A 1 177 ? -8.916 -7.448 -15.099 1.00 59.41 177 TRP A C 1
ATOM 1412 O O . TRP A 1 177 ? -8.915 -7.498 -13.874 1.00 59.41 177 TRP A O 1
ATOM 1422 N N . ARG A 1 178 ? -10.054 -7.584 -15.795 1.00 61.38 178 ARG A N 1
ATOM 1423 C CA . ARG A 1 178 ? -11.400 -7.671 -15.197 1.00 61.38 178 ARG A CA 1
ATOM 1424 C C . ARG A 1 178 ? -11.594 -8.878 -14.286 1.00 61.38 178 ARG A C 1
ATOM 1426 O O . ARG A 1 178 ? -12.265 -8.751 -13.273 1.00 61.38 178 ARG A O 1
ATOM 1433 N N . TRP A 1 179 ? -11.011 -10.028 -14.621 1.00 68.31 179 TRP A N 1
ATOM 1434 C CA . TRP A 1 179 ? -11.098 -11.218 -13.768 1.00 68.31 179 TRP A CA 1
ATOM 1435 C C . TRP A 1 179 ? -10.236 -11.084 -12.515 1.00 68.31 179 TRP A C 1
ATOM 1437 O O . TRP A 1 179 ? -10.657 -11.501 -11.442 1.00 68.31 179 TRP A O 1
ATOM 1447 N N . LEU A 1 180 ? -9.084 -10.419 -12.632 1.00 61.94 180 LEU A N 1
ATOM 1448 C CA . LEU A 1 180 ? -8.251 -10.057 -11.487 1.00 61.94 180 LEU A CA 1
ATOM 1449 C C . LEU A 1 180 ? -9.006 -9.085 -10.565 1.00 61.94 180 LEU A C 1
ATOM 1451 O O . LEU A 1 180 ? -9.069 -9.286 -9.359 1.00 61.94 180 LEU A O 1
ATOM 1455 N N . GLN A 1 181 ? -9.677 -8.086 -11.143 1.00 64.00 181 GLN A N 1
ATOM 1456 C CA . GLN A 1 181 ? -10.537 -7.174 -10.392 1.00 64.00 181 GLN A CA 1
ATOM 1457 C C . GLN A 1 181 ? -11.760 -7.847 -9.778 1.00 64.00 181 GLN A C 1
ATOM 1459 O O . GLN A 1 181 ? -12.099 -7.545 -8.641 1.00 64.00 181 GLN A O 1
ATOM 1464 N N . ALA A 1 182 ? -12.411 -8.767 -10.491 1.00 67.06 182 ALA A N 1
ATOM 1465 C CA . ALA A 1 182 ? -13.535 -9.533 -9.964 1.00 67.06 182 ALA A CA 1
ATOM 1466 C C . ALA A 1 182 ? -13.096 -10.406 -8.779 1.00 67.06 182 ALA A C 1
ATOM 1468 O O . ALA A 1 182 ? -13.791 -10.459 -7.766 1.00 67.06 182 ALA A O 1
ATOM 1469 N N . ALA A 1 183 ? -11.908 -11.015 -8.859 1.00 68.75 183 ALA A N 1
ATOM 1470 C CA . ALA A 1 183 ? -11.313 -11.760 -7.754 1.00 68.75 183 ALA A CA 1
ATOM 1471 C C . ALA A 1 183 ? -11.021 -10.873 -6.528 1.00 68.75 183 ALA A C 1
ATOM 1473 O O . ALA A 1 183 ? -11.122 -11.360 -5.406 1.00 68.75 183 ALA A O 1
ATOM 1474 N N . PHE A 1 184 ? -10.729 -9.578 -6.714 1.00 67.00 184 PHE A N 1
ATOM 1475 C CA . PHE A 1 184 ? -10.588 -8.607 -5.617 1.00 67.00 184 PHE A CA 1
ATOM 1476 C C . PHE A 1 184 ? -11.923 -8.042 -5.119 1.00 67.00 184 PHE A C 1
ATOM 1478 O O . PHE A 1 184 ? -12.067 -7.764 -3.929 1.00 67.00 184 PHE A O 1
ATOM 1485 N N . ALA A 1 185 ? -12.918 -7.911 -5.996 1.00 74.00 185 ALA A N 1
ATOM 1486 C CA . ALA A 1 185 ? -14.248 -7.435 -5.637 1.00 74.00 185 ALA A CA 1
ATOM 1487 C C . ALA A 1 185 ? -14.944 -8.395 -4.665 1.00 74.00 185 ALA A C 1
ATOM 1489 O O . ALA A 1 185 ? -15.644 -7.945 -3.765 1.00 74.00 185 ALA A O 1
ATOM 1490 N N . VAL A 1 186 ? -14.717 -9.707 -4.790 1.00 80.00 186 VAL A N 1
ATOM 1491 C CA . VAL A 1 186 ? -15.334 -10.712 -3.908 1.00 80.00 186 VAL A CA 1
ATOM 1492 C C . VAL A 1 186 ? -14.948 -10.508 -2.428 1.00 80.00 186 VAL A C 1
ATOM 1494 O O . VAL A 1 186 ? -15.856 -10.335 -1.616 1.00 80.00 186 VAL A O 1
ATOM 1497 N N . PRO A 1 187 ? -13.659 -10.439 -2.033 1.00 80.88 187 PRO A N 1
ATOM 1498 C CA . PRO A 1 187 ? -13.279 -10.103 -0.662 1.00 80.88 187 PRO A CA 1
ATOM 1499 C C . PRO A 1 187 ? -13.771 -8.730 -0.192 1.00 80.88 187 PRO A C 1
ATOM 1501 O O . PRO A 1 187 ? -14.110 -8.579 0.981 1.00 80.88 187 PRO A O 1
ATOM 1504 N N . ILE A 1 188 ? -13.841 -7.732 -1.079 1.00 79.38 188 ILE A N 1
ATOM 1505 C CA . ILE A 1 188 ? -14.372 -6.400 -0.745 1.00 79.38 188 ILE A CA 1
ATOM 1506 C C . ILE A 1 188 ? -15.863 -6.488 -0.412 1.00 79.38 188 ILE A C 1
ATOM 1508 O O . ILE A 1 188 ? -16.292 -5.974 0.617 1.00 79.38 188 ILE A O 1
ATOM 1512 N N . LEU A 1 189 ? -16.647 -7.197 -1.223 1.00 85.38 189 LEU A N 1
ATOM 1513 C CA . LEU A 1 189 ? -18.063 -7.440 -0.955 1.00 85.38 189 LEU A CA 1
ATOM 1514 C C . LEU A 1 189 ? -18.252 -8.210 0.356 1.00 85.38 189 LEU A C 1
ATOM 1516 O O . LEU A 1 189 ? -19.109 -7.841 1.155 1.00 85.38 189 LEU A O 1
ATOM 1520 N N . CYS A 1 190 ? -17.409 -9.210 0.631 1.00 85.25 190 CYS A N 1
ATOM 1521 C CA . CYS A 1 190 ? -17.403 -9.896 1.924 1.00 85.25 190 CYS A CA 1
ATOM 1522 C C . CYS A 1 190 ? -17.131 -8.927 3.086 1.00 85.25 190 CYS A C 1
ATOM 1524 O O . CYS A 1 190 ? -17.817 -8.998 4.100 1.00 85.25 190 CYS A O 1
ATOM 1526 N N . ASN A 1 191 ? -16.186 -7.994 2.942 1.00 82.19 191 ASN A N 1
ATOM 1527 C CA . ASN A 1 191 ? -15.919 -6.965 3.951 1.00 82.19 191 ASN A CA 1
ATOM 1528 C C . ASN A 1 191 ? -17.090 -5.996 4.144 1.00 82.19 191 ASN A C 1
ATOM 1530 O O . ASN A 1 191 ? -17.442 -5.692 5.280 1.00 82.19 191 ASN A O 1
ATOM 1534 N N . ILE A 1 192 ? -17.728 -5.548 3.060 1.00 86.75 192 ILE A N 1
ATOM 1535 C CA . ILE A 1 192 ? -18.919 -4.691 3.135 1.00 86.75 192 ILE A CA 1
ATOM 1536 C C . ILE A 1 192 ? -20.032 -5.418 3.891 1.00 86.75 192 ILE A C 1
ATOM 1538 O O . ILE A 1 192 ? -20.655 -4.839 4.776 1.00 86.75 192 ILE A O 1
ATOM 1542 N N . ILE A 1 193 ? -20.244 -6.703 3.605 1.00 89.44 193 ILE A N 1
ATOM 1543 C CA . ILE A 1 193 ? -21.208 -7.533 4.335 1.00 89.44 193 ILE A CA 1
ATOM 1544 C C . ILE A 1 193 ? -20.814 -7.653 5.818 1.00 89.44 193 ILE A C 1
ATOM 1546 O O . ILE A 1 193 ? -21.682 -7.558 6.685 1.00 89.44 193 ILE A O 1
ATOM 1550 N N . LEU A 1 194 ? -19.521 -7.801 6.134 1.00 86.69 194 LEU A N 1
ATOM 1551 C CA . LEU A 1 194 ? -19.039 -7.867 7.518 1.00 86.69 194 LEU A CA 1
ATOM 1552 C C . LEU A 1 194 ? -19.332 -6.592 8.322 1.00 86.69 194 LEU A C 1
ATOM 1554 O O . LEU A 1 194 ? -19.593 -6.718 9.516 1.00 86.69 194 LEU A O 1
ATOM 1558 N N . ILE A 1 195 ? -19.370 -5.405 7.703 1.00 85.38 195 ILE A N 1
ATOM 1559 C CA . ILE A 1 195 ? -19.729 -4.147 8.391 1.00 85.38 195 ILE A CA 1
ATOM 1560 C C . ILE A 1 195 ? -21.151 -4.210 8.964 1.00 85.38 195 ILE A C 1
ATOM 1562 O O . ILE A 1 195 ? -21.392 -3.733 10.067 1.00 85.38 195 ILE A O 1
ATOM 1566 N N . TRP A 1 196 ? -22.086 -4.841 8.252 1.00 86.19 196 TRP A N 1
ATOM 1567 C CA . TRP A 1 196 ? -23.469 -4.995 8.719 1.00 86.19 196 TRP A CA 1
ATOM 1568 C C . TRP A 1 196 ? -23.633 -6.106 9.761 1.00 86.19 196 TRP A C 1
ATOM 1570 O O . TRP A 1 196 ? -24.592 -6.100 10.531 1.00 86.19 196 TRP A O 1
ATOM 1580 N N . ILE A 1 197 ? -22.718 -7.078 9.778 1.00 86.50 197 ILE A N 1
ATOM 1581 C CA . ILE A 1 197 ? -22.749 -8.209 10.714 1.00 86.50 197 ILE A CA 1
ATOM 1582 C C . ILE A 1 197 ? -22.054 -7.853 12.033 1.00 86.50 197 ILE A C 1
ATOM 1584 O O . ILE A 1 197 ? -22.499 -8.308 13.094 1.00 86.50 197 ILE A O 1
ATOM 1588 N N . LEU A 1 198 ? -20.968 -7.073 11.987 1.00 87.75 198 LEU A N 1
ATOM 1589 C CA . LEU A 1 198 ? -20.229 -6.693 13.185 1.00 87.75 198 LEU A CA 1
ATOM 1590 C C . LEU A 1 198 ? -21.010 -5.650 13.991 1.00 87.75 198 LEU A C 1
ATOM 1592 O O . LEU A 1 198 ? -21.326 -4.578 13.481 1.00 87.75 198 LEU A O 1
ATOM 1596 N N . PRO A 1 199 ? -21.288 -5.925 15.273 1.00 88.12 199 PRO A N 1
ATOM 1597 C CA . PRO A 1 199 ? -21.869 -4.923 16.144 1.00 88.12 199 PRO A CA 1
ATOM 1598 C C . PRO A 1 199 ? -20.839 -3.844 16.474 1.00 88.12 199 PRO A C 1
ATOM 1600 O O . PRO A 1 199 ? -19.640 -4.113 16.577 1.00 88.12 199 PRO A O 1
ATOM 1603 N N . GLU A 1 200 ? -21.329 -2.631 16.712 1.00 87.44 200 GLU A N 1
ATOM 1604 C CA . GLU A 1 200 ? -20.507 -1.539 17.226 1.00 87.44 200 GLU A CA 1
ATOM 1605 C C . GLU A 1 200 ? -19.825 -1.920 18.549 1.00 87.44 200 GLU A C 1
ATOM 1607 O O . GLU A 1 200 ? -20.333 -2.713 19.348 1.00 87.44 200 GLU A O 1
ATOM 1612 N N . SER A 1 201 ? -18.660 -1.321 18.804 1.00 89.62 201 SER A N 1
ATOM 1613 C CA . SER A 1 201 ? -17.908 -1.567 20.033 1.00 89.62 201 SER A CA 1
ATOM 1614 C C . SER A 1 201 ? -18.720 -1.142 21.270 1.00 89.62 201 SER A C 1
ATOM 1616 O O . SER A 1 201 ? -19.049 0.043 21.400 1.00 89.62 201 SER A O 1
ATOM 1618 N N . PRO A 1 202 ? -18.977 -2.049 22.241 1.00 90.94 202 PRO A N 1
ATOM 1619 C CA . PRO A 1 202 ? -19.675 -1.705 23.482 1.00 90.94 202 PRO A CA 1
ATOM 1620 C C . PRO A 1 202 ? -18.991 -0.576 24.255 1.00 90.94 202 PRO A C 1
ATOM 1622 O O . PRO A 1 202 ? -19.660 0.254 24.865 1.00 90.94 202 PRO A O 1
ATOM 1625 N N . ARG A 1 203 ? -17.655 -0.503 24.191 1.00 89.62 203 ARG A N 1
ATOM 1626 C CA . ARG A 1 203 ? -16.878 0.565 24.830 1.00 89.62 203 ARG A CA 1
ATOM 1627 C C . ARG A 1 203 ? -17.202 1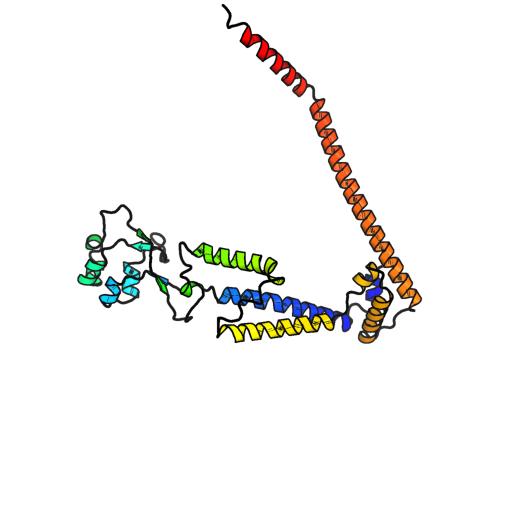.929 24.227 1.00 89.62 203 ARG A C 1
ATOM 1629 O O . ARG A 1 203 ? -17.464 2.874 24.966 1.00 89.62 203 ARG A O 1
ATOM 1636 N N . TRP A 1 204 ? -17.231 2.022 22.897 1.00 91.06 204 TRP A N 1
ATOM 1637 C CA . TRP A 1 204 ? -17.568 3.264 22.199 1.00 91.06 204 TRP A CA 1
ATOM 1638 C C . TRP A 1 204 ? -18.983 3.733 22.567 1.00 91.06 204 TRP A C 1
ATOM 1640 O O . TRP A 1 204 ? -19.165 4.895 22.933 1.00 91.06 204 TRP A O 1
ATOM 1650 N N . LEU A 1 205 ? -19.953 2.812 22.593 1.00 92.69 205 LEU A N 1
ATOM 1651 C CA . LEU A 1 205 ? -21.337 3.100 22.986 1.00 92.69 205 LEU A CA 1
ATOM 1652 C C . LEU A 1 205 ? -21.454 3.617 24.429 1.00 92.69 205 LEU A C 1
ATOM 1654 O O . LEU A 1 205 ? -22.177 4.586 24.672 1.00 92.69 205 LEU A O 1
ATOM 1658 N N . ILE A 1 206 ? -20.724 3.025 25.382 1.00 92.75 206 ILE A N 1
ATOM 1659 C CA . ILE A 1 206 ? -20.703 3.470 26.788 1.00 92.75 206 ILE A CA 1
ATOM 1660 C C . ILE A 1 206 ? -20.174 4.906 26.901 1.00 92.75 206 ILE A C 1
ATOM 1662 O O . ILE A 1 206 ? -20.747 5.724 27.627 1.00 92.75 206 ILE A O 1
ATOM 1666 N N . LEU A 1 207 ? -19.116 5.243 26.160 1.00 89.50 207 LEU A N 1
ATOM 1667 C CA . LEU A 1 207 ? -18.511 6.579 26.194 1.00 89.50 207 LEU A CA 1
ATOM 1668 C C . LEU A 1 207 ? -19.416 7.654 25.587 1.00 89.50 207 LEU A C 1
ATOM 1670 O O . LEU A 1 207 ? -19.514 8.765 26.127 1.00 89.50 207 LEU A O 1
ATOM 1674 N N . HIS A 1 208 ? -20.146 7.295 24.533 1.00 90.88 208 HIS A N 1
ATOM 1675 C CA . HIS A 1 208 ? -21.113 8.172 23.872 1.00 90.88 208 HIS A CA 1
ATOM 1676 C C . HIS A 1 208 ? -22.460 8.238 24.612 1.00 90.88 208 HIS A C 1
ATOM 1678 O O . HIS A 1 208 ? -23.269 9.122 24.347 1.00 90.88 208 HIS A O 1
ATOM 1684 N N . GLY A 1 209 ? -22.675 7.393 25.627 1.00 90.69 209 GLY A N 1
ATOM 1685 C CA . GLY A 1 209 ? -23.876 7.403 26.467 1.00 90.69 209 GLY A CA 1
ATOM 1686 C C . GLY A 1 209 ? -25.045 6.583 25.917 1.00 90.69 209 GLY A C 1
ATOM 1687 O O . GLY A 1 209 ? -26.158 6.687 26.429 1.00 90.69 209 GLY A O 1
ATOM 1688 N N . HIS A 1 210 ? -24.813 5.744 24.910 1.00 93.56 210 HIS A N 1
ATOM 1689 C CA . HIS A 1 210 ? -25.808 4.832 24.343 1.00 93.56 210 HIS A CA 1
ATOM 1690 C C . HIS A 1 210 ? -25.877 3.513 25.137 1.00 93.56 210 HIS A C 1
ATOM 1692 O O . HIS A 1 210 ? -25.630 2.429 24.604 1.00 93.56 210 HIS A O 1
ATOM 1698 N N . TYR A 1 211 ? -26.223 3.597 26.426 1.00 92.81 211 TYR A N 1
ATOM 1699 C CA . TYR A 1 211 ? -26.160 2.460 27.358 1.00 92.81 211 TYR A CA 1
ATOM 1700 C C . TYR A 1 211 ? -27.076 1.289 26.981 1.00 92.81 211 TYR A C 1
ATOM 1702 O O . TYR A 1 211 ? -26.672 0.138 27.107 1.00 92.81 211 TYR A O 1
ATOM 1710 N N . ASN A 1 212 ? -28.277 1.565 26.466 1.00 92.50 212 ASN A N 1
ATOM 1711 C CA . ASN A 1 212 ? -29.242 0.518 26.111 1.00 92.50 212 ASN A CA 1
ATOM 1712 C C . ASN A 1 212 ? -28.715 -0.382 24.981 1.00 92.50 212 ASN A C 1
ATOM 1714 O O . ASN A 1 212 ? -28.744 -1.603 25.103 1.00 92.50 212 ASN A O 1
ATOM 1718 N N . ARG A 1 213 ? -28.138 0.211 23.924 1.00 93.12 213 ARG A N 1
ATOM 1719 C CA . ARG A 1 213 ? -27.508 -0.546 22.827 1.00 93.12 213 ARG A CA 1
ATOM 1720 C C . ARG A 1 213 ? -26.289 -1.330 23.310 1.00 93.12 213 ARG A C 1
ATOM 1722 O O . ARG A 1 213 ? -26.099 -2.478 22.919 1.00 93.12 213 ARG A O 1
ATOM 1729 N N . ALA A 1 214 ? -25.477 -0.734 24.187 1.00 92.69 214 ALA A N 1
ATOM 1730 C CA . ALA A 1 214 ? -24.338 -1.432 24.780 1.00 92.69 214 ALA A CA 1
ATOM 1731 C C . ALA A 1 214 ? -24.796 -2.656 25.592 1.00 92.69 214 ALA A C 1
ATOM 1733 O O . ALA A 1 214 ? -24.209 -3.729 25.464 1.00 92.69 214 ALA A O 1
ATOM 1734 N N . LEU A 1 215 ? -25.868 -2.519 26.379 1.00 92.69 215 LEU A N 1
ATOM 1735 C CA . LEU A 1 215 ? -26.457 -3.607 27.156 1.00 92.69 215 LEU A CA 1
ATOM 1736 C C . LEU A 1 215 ? -26.980 -4.733 26.254 1.00 92.69 215 LEU A C 1
ATOM 1738 O O . LEU A 1 215 ? -26.702 -5.898 26.527 1.00 92.69 215 LEU A O 1
ATOM 1742 N N . GLU A 1 216 ? -27.678 -4.407 25.163 1.00 93.12 216 GLU A N 1
ATOM 1743 C CA . GLU A 1 216 ? -28.150 -5.395 24.179 1.00 93.12 216 GLU A CA 1
ATOM 1744 C C . GLU A 1 216 ? -26.994 -6.211 23.582 1.00 93.12 216 GLU A C 1
ATOM 1746 O O . GLU A 1 216 ? -27.066 -7.442 23.517 1.00 93.12 216 GLU A O 1
ATOM 1751 N N . ILE A 1 217 ? -25.896 -5.548 23.203 1.00 91.94 217 ILE A N 1
ATOM 1752 C CA . ILE A 1 217 ? -24.718 -6.220 22.639 1.00 91.94 217 ILE A CA 1
ATOM 1753 C C . ILE A 1 217 ? -24.030 -7.098 23.689 1.00 91.94 217 ILE A C 1
ATOM 1755 O O . ILE A 1 217 ? -23.660 -8.231 23.380 1.00 91.94 217 ILE A O 1
ATOM 1759 N N . LEU A 1 218 ? -23.891 -6.628 24.933 1.00 91.25 218 LEU A N 1
ATOM 1760 C CA . LEU A 1 218 ? -23.291 -7.419 26.014 1.00 91.25 218 LEU A CA 1
ATOM 1761 C C . LEU A 1 218 ? -24.152 -8.632 26.380 1.00 91.25 218 LEU A C 1
ATOM 1763 O O . LEU A 1 218 ? -23.609 -9.715 26.586 1.00 91.25 218 LEU A O 1
ATOM 1767 N N . LYS A 1 219 ? -25.483 -8.492 26.389 1.00 91.38 219 LYS A N 1
ATOM 1768 C CA . LYS A 1 219 ? -26.412 -9.618 26.573 1.00 91.38 219 LYS A CA 1
ATOM 1769 C C . LYS A 1 219 ? -26.295 -10.634 25.445 1.00 91.38 219 LYS A C 1
ATOM 1771 O O . LYS A 1 219 ? -26.220 -11.834 25.707 1.00 91.38 219 LYS A O 1
ATOM 1776 N N . LYS A 1 220 ? -26.218 -10.169 24.195 1.00 90.31 220 LYS A N 1
ATOM 1777 C CA . LYS A 1 220 ? -25.984 -11.040 23.036 1.00 90.31 220 LYS A CA 1
ATOM 1778 C C . LYS A 1 220 ? -24.647 -11.773 23.171 1.00 90.31 220 LYS A C 1
ATOM 1780 O O . LYS A 1 220 ? -24.617 -12.994 23.027 1.00 90.31 220 LYS A O 1
ATOM 1785 N N . ALA A 1 221 ? -23.577 -11.071 23.535 1.00 90.12 221 ALA A N 1
ATOM 1786 C CA . ALA A 1 221 ? -22.263 -11.662 23.768 1.00 90.12 221 ALA A CA 1
ATOM 1787 C C . ALA A 1 221 ? -22.289 -12.716 24.889 1.00 90.12 221 ALA A C 1
ATOM 1789 O O . ALA A 1 221 ? -21.793 -13.826 24.697 1.00 90.12 221 ALA A O 1
ATOM 1790 N N . ALA A 1 222 ? -22.937 -12.418 26.017 1.00 90.00 222 ALA A N 1
ATOM 1791 C CA . ALA A 1 222 ? -23.087 -13.352 27.130 1.00 90.00 222 ALA A CA 1
ATOM 1792 C C . ALA A 1 222 ? -23.917 -14.588 26.754 1.00 90.00 222 ALA A C 1
ATOM 1794 O O . ALA A 1 222 ? -23.552 -15.706 27.113 1.00 90.00 222 ALA A O 1
ATOM 1795 N N . SER A 1 223 ? -24.970 -14.425 25.943 1.00 88.94 223 SER A N 1
ATOM 1796 C CA . SER A 1 223 ? -25.766 -15.554 25.440 1.00 88.94 223 SER A CA 1
ATOM 1797 C C . SER A 1 223 ? -24.943 -16.501 24.556 1.00 88.94 223 SER A C 1
ATOM 1799 O O . SER A 1 223 ? -25.027 -17.721 24.699 1.00 88.94 223 SER A O 1
ATOM 1801 N N . VAL A 1 224 ? -24.074 -15.951 23.698 1.00 88.62 224 VAL A N 1
ATOM 1802 C CA . VAL A 1 224 ? -23.168 -16.722 22.829 1.00 88.62 224 VAL A CA 1
ATOM 1803 C C . VAL A 1 224 ? -22.059 -17.394 23.643 1.00 88.62 224 VAL A C 1
ATOM 1805 O O . VAL A 1 224 ? -21.656 -18.521 23.341 1.00 88.62 224 VAL A O 1
ATOM 1808 N N . ASN A 1 225 ? -21.591 -16.726 24.697 1.00 89.38 225 ASN A N 1
ATOM 1809 C CA . ASN A 1 225 ? -20.569 -17.234 25.608 1.00 89.38 225 ASN A CA 1
ATOM 1810 C C . ASN A 1 225 ? -21.128 -18.162 26.697 1.00 89.38 225 ASN A C 1
ATOM 1812 O O . ASN A 1 225 ? -20.343 -18.785 27.408 1.00 89.38 225 ASN A O 1
ATOM 1816 N N . LYS A 1 226 ? -22.458 -18.295 26.793 1.00 88.38 226 LYS A N 1
ATOM 1817 C CA . LYS A 1 226 ? -23.173 -19.055 27.831 1.00 88.38 226 LYS A CA 1
ATOM 1818 C C . LYS A 1 226 ? -22.807 -18.611 29.254 1.00 88.38 226 LYS A C 1
ATOM 1820 O O . LYS A 1 226 ? -22.684 -19.442 30.151 1.00 88.38 226 LYS A O 1
ATOM 1825 N N . THR A 1 227 ? -22.622 -17.310 29.453 1.00 86.19 227 THR A N 1
ATOM 1826 C CA . THR A 1 227 ? -22.321 -16.702 30.755 1.00 86.19 227 THR A CA 1
ATOM 1827 C C . THR A 1 227 ? -23.564 -16.032 31.342 1.00 86.19 227 THR A C 1
ATOM 1829 O O . THR A 1 227 ? -24.433 -15.549 30.615 1.00 86.19 227 THR A O 1
ATOM 1832 N N . THR A 1 228 ? -23.677 -16.026 32.672 1.00 84.50 228 THR A N 1
ATOM 1833 C CA . THR A 1 228 ? -24.763 -15.345 33.390 1.00 84.50 228 THR A CA 1
ATOM 1834 C C . THR A 1 228 ? -24.332 -13.932 33.751 1.00 84.50 228 THR A C 1
ATOM 1836 O O . THR A 1 228 ? -23.349 -13.750 34.469 1.00 84.50 228 THR A O 1
ATOM 1839 N N . LEU A 1 229 ? -25.074 -12.940 33.266 1.00 84.69 229 LEU A N 1
ATOM 1840 C CA . LEU A 1 229 ? -24.817 -11.538 33.568 1.00 84.69 229 LEU A CA 1
ATOM 1841 C C . LEU A 1 229 ? -25.501 -11.100 34.877 1.00 84.69 229 LEU A C 1
ATOM 1843 O O . LEU A 1 229 ? -26.561 -11.634 35.210 1.00 84.69 229 LEU A O 1
ATOM 1847 N N . PRO A 1 230 ? -24.921 -10.125 35.604 1.00 85.06 230 PRO A N 1
ATOM 1848 C CA . PRO A 1 230 ? -25.592 -9.436 36.70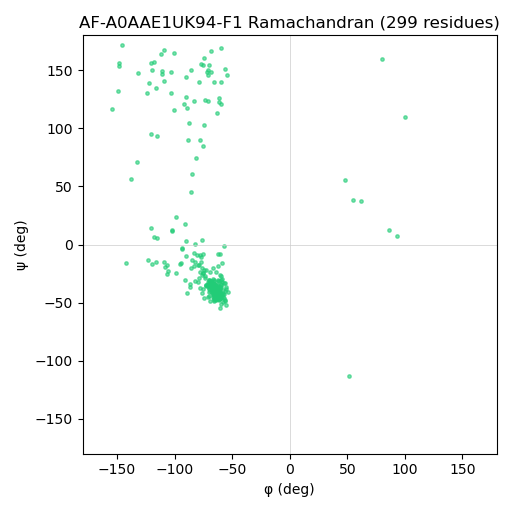6 1.00 85.06 230 PRO A CA 1
ATOM 1849 C C . PRO A 1 230 ? -26.869 -8.719 36.249 1.00 85.06 230 PRO A C 1
ATOM 1851 O O . PRO A 1 230 ? -27.098 -8.540 35.056 1.00 85.06 230 PRO A O 1
ATOM 1854 N N . ASP A 1 231 ? -27.671 -8.261 37.211 1.00 90.25 231 ASP A N 1
ATOM 1855 C CA . ASP A 1 231 ? -28.886 -7.493 36.934 1.00 90.25 231 ASP A CA 1
ATOM 1856 C C . ASP A 1 231 ? -28.625 -6.248 36.060 1.00 90.25 231 ASP A C 1
ATOM 1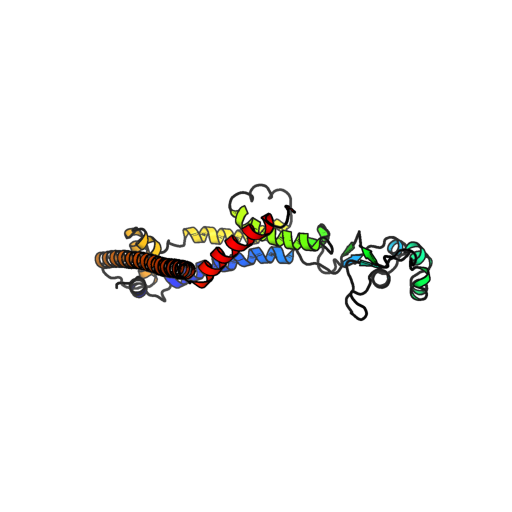858 O O . ASP A 1 231 ? -27.587 -5.583 36.174 1.00 90.25 231 ASP A O 1
ATOM 1862 N N . ASP A 1 232 ? -29.598 -5.909 35.213 1.00 90.31 232 ASP A N 1
ATOM 1863 C CA . ASP A 1 232 ? -29.507 -4.807 34.251 1.00 90.31 232 ASP A CA 1
ATOM 1864 C C . ASP A 1 232 ? -29.180 -3.473 34.931 1.00 90.31 232 ASP A C 1
ATOM 1866 O O . ASP A 1 232 ? -28.362 -2.700 34.421 1.00 90.31 232 ASP A O 1
ATOM 1870 N N . HIS A 1 233 ? -29.762 -3.206 36.105 1.00 89.19 233 HIS A N 1
ATOM 1871 C CA . HIS A 1 233 ? -29.511 -1.970 36.841 1.00 89.19 233 HIS A CA 1
ATOM 1872 C C . HIS A 1 233 ? -28.051 -1.881 37.310 1.00 89.19 233 HIS A C 1
ATOM 1874 O O . HIS A 1 233 ? -27.438 -0.807 37.274 1.00 89.19 233 HIS A O 1
ATOM 1880 N N . VAL A 1 234 ? -27.466 -3.011 37.717 1.00 89.56 234 VAL A N 1
ATOM 1881 C CA . VAL A 1 234 ? -26.060 -3.086 38.135 1.00 89.56 234 VAL A CA 1
ATOM 1882 C C . VAL A 1 234 ? -25.152 -2.791 36.947 1.00 89.56 234 VAL A C 1
ATOM 1884 O O . VAL A 1 234 ? -24.276 -1.934 37.054 1.00 89.56 234 VAL A O 1
ATOM 1887 N N . ILE A 1 235 ? -25.410 -3.411 35.793 1.00 90.44 235 ILE A N 1
ATOM 1888 C CA . ILE A 1 235 ? -24.615 -3.206 34.574 1.00 90.44 235 ILE A CA 1
ATOM 1889 C C . ILE A 1 235 ? -24.682 -1.747 34.113 1.00 90.44 235 ILE A C 1
ATOM 1891 O O . ILE A 1 235 ? -23.646 -1.143 33.828 1.00 90.44 235 ILE A O 1
ATOM 1895 N N . LEU A 1 236 ? -25.875 -1.150 34.085 1.00 91.50 236 LEU A N 1
ATOM 1896 C CA . LEU A 1 236 ? -26.056 0.256 33.710 1.00 91.50 236 LEU A CA 1
ATOM 1897 C C . LEU A 1 236 ? -25.322 1.204 34.670 1.00 91.50 236 LEU A C 1
ATOM 1899 O O . LEU A 1 236 ? -24.699 2.181 34.242 1.00 91.50 236 LEU A O 1
ATOM 1903 N N . THR A 1 237 ? -25.342 0.902 35.970 1.00 90.75 237 THR A N 1
ATOM 1904 C CA . THR A 1 237 ? -24.599 1.674 36.975 1.00 90.75 237 THR A CA 1
ATOM 1905 C C . THR A 1 237 ? -23.090 1.544 36.758 1.00 90.75 237 THR A C 1
ATOM 1907 O O . THR A 1 237 ? -22.381 2.553 36.761 1.00 90.75 237 THR A O 1
ATOM 1910 N N . THR A 1 238 ? -22.597 0.336 36.477 1.00 90.62 238 THR A N 1
ATOM 1911 C CA . THR A 1 238 ? -21.193 0.086 36.128 1.00 90.62 238 THR A CA 1
ATOM 1912 C C . THR A 1 238 ? -20.779 0.844 34.866 1.00 90.62 238 THR A C 1
ATOM 1914 O O . THR A 1 238 ? -19.741 1.503 34.874 1.00 90.62 238 THR A O 1
ATOM 1917 N N . MET A 1 239 ? -21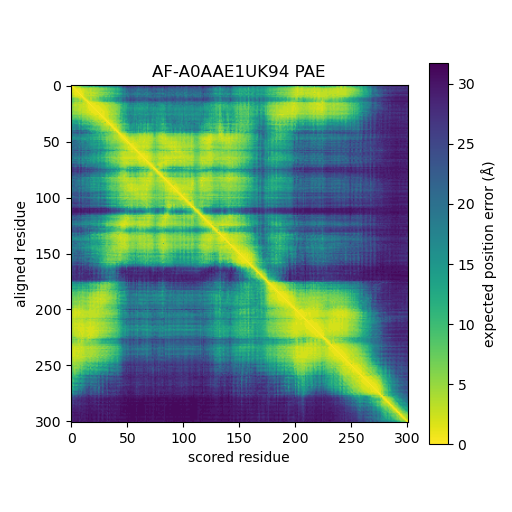.593 0.850 33.807 1.00 92.50 239 MET A N 1
ATOM 1918 C CA . MET A 1 239 ? -21.316 1.625 32.588 1.00 92.50 239 MET A CA 1
ATOM 1919 C C . MET A 1 239 ? -21.215 3.133 32.862 1.00 92.50 239 MET A C 1
ATOM 1921 O O . MET A 1 239 ? -20.344 3.812 32.314 1.00 92.50 239 MET A O 1
ATOM 1925 N N . ASN A 1 240 ? -22.077 3.664 33.735 1.00 92.12 240 ASN A N 1
ATOM 1926 C CA . ASN A 1 240 ? -22.010 5.061 34.167 1.00 92.12 240 ASN A CA 1
ATOM 1927 C C . ASN A 1 240 ? -20.716 5.372 34.930 1.00 92.12 240 ASN A C 1
ATOM 1929 O O . ASN A 1 240 ? -20.116 6.427 34.710 1.00 92.12 240 ASN A O 1
ATOM 1933 N N . ILE A 1 241 ? -20.274 4.461 35.800 1.00 91.62 241 ILE A N 1
ATOM 1934 C CA . ILE A 1 241 ? -19.001 4.582 36.521 1.00 91.62 241 ILE A CA 1
ATOM 1935 C C . ILE A 1 241 ? -17.828 4.560 35.535 1.00 91.62 241 ILE A C 1
ATOM 1937 O O . ILE A 1 241 ? -16.990 5.456 35.592 1.00 91.62 241 ILE A O 1
ATOM 1941 N N . ILE A 1 242 ? -17.810 3.622 34.580 1.00 90.75 242 ILE A N 1
ATOM 1942 C CA . ILE A 1 242 ? -16.764 3.522 33.546 1.00 90.75 242 ILE A CA 1
ATOM 1943 C C . ILE A 1 242 ? -16.645 4.837 32.772 1.00 90.75 242 ILE A C 1
ATOM 1945 O O . ILE A 1 242 ? -15.552 5.386 32.647 1.00 90.75 242 ILE A O 1
ATOM 1949 N N . ARG A 1 243 ? -17.770 5.395 32.306 1.00 92.12 243 ARG A N 1
ATOM 1950 C CA . ARG A 1 243 ? -17.769 6.666 31.568 1.00 92.12 243 ARG A CA 1
ATOM 1951 C C . ARG A 1 243 ? -17.222 7.824 32.403 1.00 92.12 243 ARG A C 1
ATOM 1953 O O . ARG A 1 243 ? -16.492 8.661 31.873 1.00 92.12 243 ARG A O 1
ATOM 1960 N N . ARG A 1 244 ? -17.589 7.903 33.688 1.00 90.75 244 ARG A N 1
ATOM 1961 C CA . ARG A 1 244 ? -17.065 8.936 34.597 1.00 90.75 244 ARG A CA 1
ATOM 1962 C C . ARG A 1 244 ? -15.567 8.766 34.818 1.00 90.75 244 ARG A C 1
ATOM 1964 O O . ARG A 1 244 ? -14.851 9.751 34.705 1.00 90.75 244 ARG A O 1
ATOM 1971 N N . ASN A 1 245 ? -15.106 7.542 35.061 1.00 90.25 245 ASN A N 1
ATOM 1972 C CA . ASN A 1 245 ? -13.692 7.241 35.271 1.00 90.25 245 ASN A CA 1
ATOM 1973 C C . ASN A 1 245 ? -12.852 7.596 34.038 1.00 90.25 245 ASN A C 1
ATOM 1975 O O . ASN A 1 245 ? -11.845 8.288 34.174 1.00 90.25 245 ASN A O 1
ATOM 1979 N N . GLU A 1 246 ? -13.286 7.204 32.834 1.00 88.00 246 GLU A N 1
ATOM 1980 C CA . GLU A 1 246 ? -12.568 7.563 31.605 1.00 88.00 246 GLU A CA 1
ATOM 1981 C C . GLU A 1 246 ? -12.557 9.081 31.368 1.00 88.00 246 GLU A C 1
ATOM 1983 O O . GLU A 1 246 ? -11.516 9.638 31.023 1.00 88.00 246 GLU A O 1
ATOM 1988 N N . ARG A 1 247 ? -13.672 9.783 31.622 1.00 87.12 247 ARG A N 1
ATOM 1989 C CA . ARG A 1 247 ? -13.725 11.251 31.511 1.00 87.12 247 ARG A CA 1
ATOM 1990 C C . ARG A 1 247 ? -12.789 11.941 32.505 1.00 87.12 247 ARG A C 1
ATOM 1992 O O . ARG A 1 247 ? -12.092 12.872 32.116 1.00 87.12 247 ARG A O 1
ATOM 1999 N N . SER A 1 248 ? -12.758 11.493 33.759 1.00 87.69 248 SER A N 1
ATOM 2000 C CA . SER A 1 248 ? -11.833 12.020 34.768 1.00 87.69 248 SER A CA 1
ATOM 2001 C C . SER A 1 248 ? -10.375 11.787 34.368 1.00 87.69 248 SER A C 1
ATOM 2003 O O . SER A 1 248 ? -9.566 12.701 34.490 1.00 87.69 248 SER A O 1
ATOM 2005 N N . GLY A 1 249 ? -10.051 10.614 33.811 1.00 86.31 249 GLY A N 1
ATOM 2006 C CA . GLY A 1 249 ? -8.705 10.312 33.319 1.00 86.31 249 GLY A CA 1
ATOM 2007 C C . GLY A 1 249 ? -8.276 11.175 32.125 1.00 86.31 249 GLY A C 1
ATOM 2008 O O . GLY A 1 249 ? -7.106 11.533 32.019 1.00 86.31 249 GLY A O 1
ATOM 2009 N N . LEU A 1 250 ? -9.205 11.553 31.238 1.00 84.44 250 LEU A N 1
ATOM 2010 C CA . LEU A 1 250 ? -8.919 12.506 30.155 1.00 84.44 250 LEU A CA 1
ATOM 2011 C C . LEU A 1 250 ? -8.605 13.907 30.698 1.00 84.44 250 LEU A C 1
ATOM 2013 O O . LEU A 1 250 ? -7.638 14.519 30.255 1.00 84.44 250 LEU A O 1
ATOM 2017 N N . ILE A 1 251 ? -9.367 14.378 31.691 1.00 86.38 251 ILE A N 1
ATOM 2018 C CA . ILE A 1 251 ? -9.132 15.675 32.351 1.00 86.38 251 ILE A CA 1
ATOM 2019 C C . ILE A 1 251 ? -7.780 15.680 33.073 1.00 86.38 251 ILE A C 1
ATOM 2021 O O . ILE A 1 251 ? -7.049 16.667 33.025 1.00 86.38 251 ILE A O 1
ATOM 2025 N N . GLU A 1 252 ? -7.426 14.576 33.732 1.00 89.00 252 GLU A N 1
ATOM 2026 C CA . GLU A 1 252 ? -6.136 14.437 34.406 1.00 89.00 252 GLU A CA 1
ATOM 2027 C C . GLU A 1 252 ? -4.971 14.489 33.408 1.00 89.00 252 GLU A C 1
ATOM 2029 O O . GLU A 1 252 ? -4.005 15.215 33.642 1.00 89.00 252 GLU A O 1
ATOM 2034 N N . LYS A 1 253 ? -5.093 13.814 32.256 1.00 88.06 253 LYS A N 1
ATOM 2035 C CA . LYS A 1 253 ? -4.100 13.890 31.171 1.00 88.06 253 LYS A CA 1
ATOM 2036 C C . LYS A 1 253 ? -3.956 15.301 30.607 1.00 88.06 253 LYS A C 1
ATOM 2038 O O . LYS A 1 253 ? -2.835 15.776 30.458 1.00 88.06 253 LYS A O 1
ATOM 2043 N N . GLU A 1 254 ? -5.067 15.985 30.346 1.00 85.12 254 GLU A N 1
ATOM 2044 C CA . GLU A 1 254 ? -5.058 17.368 29.853 1.00 85.12 254 GLU A CA 1
ATOM 2045 C C . GLU A 1 254 ? -4.406 18.323 30.871 1.00 85.12 254 GLU A C 1
ATO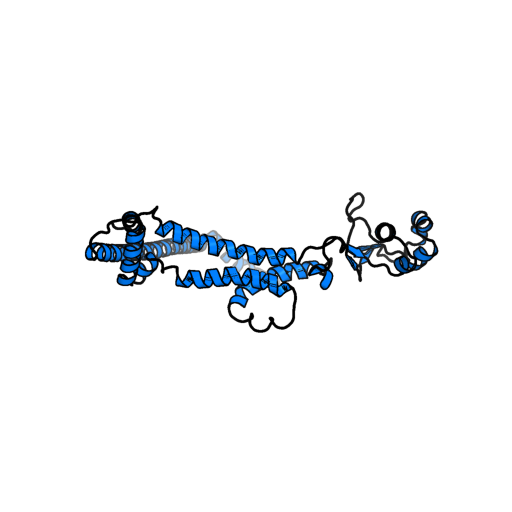M 2047 O O . GLU A 1 254 ? -3.617 19.206 30.515 1.00 85.12 254 GLU A O 1
ATOM 2052 N N . HIS A 1 255 ? -4.676 18.121 32.164 1.00 86.69 255 HIS A N 1
ATOM 2053 C CA . HIS A 1 255 ? -4.057 18.894 33.235 1.00 86.69 255 HIS A CA 1
ATOM 2054 C C . HIS A 1 255 ? -2.550 18.617 33.358 1.00 86.69 255 HIS A C 1
ATOM 2056 O O . HIS A 1 255 ? -1.776 19.555 33.570 1.00 86.69 255 HIS A O 1
ATOM 2062 N N . GLU A 1 256 ? -2.122 17.365 33.193 1.00 87.75 256 GLU A N 1
ATOM 2063 C CA . GLU A 1 256 ? -0.713 16.954 33.209 1.00 87.75 256 GLU A CA 1
ATOM 2064 C C . GLU A 1 256 ? 0.058 17.521 32.002 1.00 87.75 256 GLU A C 1
ATOM 2066 O O . GLU A 1 256 ? 1.137 18.092 32.176 1.00 87.75 256 GLU A O 1
ATOM 2071 N N . GLU A 1 257 ? -0.516 17.475 30.794 1.00 86.75 257 GLU A N 1
ATOM 2072 C CA . GLU A 1 257 ? 0.054 18.119 29.600 1.00 86.75 257 GLU A CA 1
ATOM 2073 C C . GLU A 1 257 ? 0.169 19.637 29.784 1.00 86.75 257 GLU A C 1
ATOM 2075 O O . GLU A 1 257 ? 1.225 20.225 29.533 1.00 86.75 257 GLU A O 1
ATOM 2080 N N . THR A 1 258 ? -0.876 20.277 30.316 1.00 82.31 258 THR A N 1
ATOM 2081 C CA . THR A 1 258 ? -0.866 21.715 30.620 1.00 82.31 258 THR A CA 1
ATOM 2082 C C . THR A 1 258 ? 0.191 22.061 31.674 1.00 82.31 258 THR A C 1
ATOM 2084 O O . THR A 1 258 ? 0.872 23.086 31.564 1.00 82.31 258 THR A O 1
ATOM 2087 N N . ARG A 1 259 ? 0.367 21.220 32.699 1.00 85.38 259 ARG A N 1
ATOM 2088 C CA . ARG A 1 259 ? 1.396 21.375 33.741 1.00 85.38 259 ARG A CA 1
ATOM 2089 C C . ARG A 1 259 ? 2.804 21.213 33.162 1.00 85.38 259 ARG A C 1
ATOM 2091 O O . ARG A 1 259 ? 3.675 22.031 33.468 1.00 85.38 259 ARG A O 1
ATOM 2098 N N . SER A 1 260 ? 3.007 20.222 32.296 1.00 87.94 260 SER A N 1
ATOM 2099 C CA . SER A 1 260 ? 4.261 19.992 31.573 1.00 87.94 260 SER A CA 1
ATOM 2100 C C . SER A 1 260 ? 4.621 21.198 30.698 1.00 87.94 260 SER A C 1
ATOM 2102 O O . SER A 1 260 ? 5.693 21.788 30.870 1.00 87.94 260 SER A O 1
ATOM 2104 N N . LEU A 1 261 ? 3.686 21.672 29.868 1.00 87.12 261 LEU A N 1
ATOM 2105 C CA . LEU A 1 261 ? 3.865 22.868 29.039 1.00 87.12 261 LEU A CA 1
ATOM 2106 C C . LEU A 1 261 ? 4.199 24.110 29.879 1.00 87.12 261 LEU A C 1
ATOM 2108 O O . LEU A 1 261 ? 5.155 24.825 29.570 1.00 87.12 261 LEU A O 1
ATOM 2112 N N . ARG A 1 262 ? 3.475 24.346 30.983 1.00 84.69 262 ARG A N 1
ATOM 2113 C CA . ARG A 1 262 ? 3.775 25.449 31.915 1.00 84.69 262 ARG A CA 1
ATOM 2114 C C . ARG A 1 262 ? 5.192 25.355 32.478 1.00 84.69 262 ARG A C 1
ATOM 2116 O O . ARG A 1 262 ? 5.876 26.374 32.546 1.00 84.69 262 ARG A O 1
ATOM 2123 N N . SER A 1 263 ? 5.652 24.160 32.852 1.00 81.31 263 SER A N 1
ATOM 2124 C CA . SER A 1 263 ? 7.001 23.967 33.399 1.00 81.31 263 SER A CA 1
ATOM 2125 C C . SER A 1 263 ? 8.102 24.302 32.380 1.00 81.31 263 SER A C 1
ATOM 2127 O O . SER A 1 263 ? 9.076 24.976 32.727 1.00 81.31 263 SER A O 1
ATOM 2129 N N . VAL A 1 264 ? 7.909 23.930 31.109 1.00 84.94 264 VAL A N 1
ATOM 2130 C CA . VAL A 1 264 ? 8.828 24.249 30.005 1.00 84.94 264 VAL A CA 1
ATOM 2131 C C . VAL A 1 264 ? 8.857 25.753 29.743 1.00 84.94 264 VAL A C 1
ATOM 2133 O O . VAL A 1 264 ? 9.938 26.340 29.686 1.00 84.94 264 VAL A O 1
ATOM 2136 N N . VAL A 1 265 ? 7.692 26.402 29.656 1.00 87.56 265 VAL A N 1
ATOM 2137 C CA . VAL A 1 265 ? 7.598 27.857 29.440 1.00 87.56 265 VAL A CA 1
ATOM 2138 C C . VAL A 1 265 ? 8.289 28.623 30.569 1.00 87.56 265 VAL A C 1
ATOM 2140 O O . VAL A 1 265 ? 9.103 29.506 30.298 1.00 87.56 265 VAL A O 1
ATOM 2143 N N . VAL A 1 266 ? 8.044 28.256 31.832 1.00 88.94 266 VAL A N 1
ATOM 2144 C CA . VAL A 1 266 ? 8.708 28.883 32.989 1.00 88.94 266 VAL A CA 1
ATOM 2145 C C . VAL A 1 266 ? 10.227 28.697 32.926 1.00 88.94 266 VAL A C 1
ATOM 2147 O O . VAL A 1 266 ? 10.966 29.647 33.186 1.00 88.94 266 VAL A O 1
ATOM 2150 N N . ALA A 1 267 ? 10.718 27.514 32.543 1.00 82.56 267 ALA A N 1
ATOM 2151 C CA . ALA A 1 267 ? 12.152 27.261 32.399 1.00 82.56 267 ALA A CA 1
ATOM 2152 C C . ALA A 1 267 ? 12.791 28.100 31.275 1.00 82.56 267 ALA A C 1
ATOM 2154 O O . ALA A 1 267 ? 13.886 28.640 31.463 1.00 82.56 267 ALA A O 1
ATOM 2155 N N . VAL A 1 268 ? 12.109 28.248 30.134 1.00 81.69 268 VAL A N 1
ATOM 2156 C CA . VAL A 1 268 ? 12.559 29.078 29.002 1.00 81.69 268 VAL A CA 1
ATOM 2157 C C . VAL A 1 268 ? 12.590 30.556 29.388 1.00 81.69 268 VAL A C 1
ATOM 2159 O O . VAL A 1 268 ? 13.619 31.206 29.206 1.00 81.69 268 VAL A O 1
ATOM 2162 N N . VAL A 1 269 ? 11.516 31.074 29.990 1.00 86.88 269 VAL A N 1
ATOM 2163 C CA . VAL A 1 269 ? 11.435 32.474 30.443 1.00 86.88 269 VAL A CA 1
ATOM 2164 C C . VAL A 1 269 ? 12.493 32.761 31.507 1.00 86.88 269 VAL A C 1
ATOM 2166 O O . VAL A 1 269 ? 13.183 33.774 31.423 1.00 86.88 269 VAL A O 1
ATOM 2169 N N . ARG A 1 270 ? 12.697 31.851 32.469 1.00 86.00 270 ARG A N 1
ATOM 2170 C CA . ARG A 1 270 ? 13.744 31.988 33.492 1.00 86.00 270 ARG A CA 1
ATOM 2171 C C . ARG A 1 270 ? 15.145 32.012 32.874 1.00 86.00 270 ARG A C 1
ATOM 2173 O O . ARG A 1 270 ? 15.955 32.839 33.280 1.00 86.00 270 ARG A O 1
ATOM 2180 N N . LYS A 1 271 ? 15.439 31.152 31.890 1.00 81.12 271 LYS A N 1
ATOM 2181 C CA . LYS A 1 271 ? 16.722 31.177 31.163 1.00 81.12 271 LYS A CA 1
ATOM 2182 C C . LYS A 1 271 ? 16.905 32.469 30.363 1.00 81.12 271 LYS A C 1
ATOM 2184 O O . LYS A 1 271 ? 17.979 33.057 30.432 1.00 81.12 271 LYS A O 1
ATOM 2189 N N . ALA A 1 272 ? 15.873 32.935 29.659 1.00 77.25 272 ALA A N 1
ATOM 2190 C CA . ALA A 1 272 ? 15.914 34.194 28.914 1.00 77.25 272 ALA A CA 1
ATOM 2191 C C . ALA A 1 272 ? 16.143 35.399 29.842 1.00 77.25 272 ALA A C 1
ATOM 2193 O O . ALA A 1 272 ? 16.987 36.246 29.563 1.00 77.25 272 ALA A O 1
ATOM 2194 N N . PHE A 1 273 ? 15.456 35.438 30.985 1.00 80.62 273 PHE A N 1
ATOM 2195 C CA . PHE A 1 273 ? 15.628 36.480 31.995 1.00 80.62 273 PHE A CA 1
ATOM 2196 C C . PHE A 1 273 ? 17.039 36.469 32.603 1.00 80.62 273 PHE A C 1
ATOM 2198 O O . PHE A 1 273 ? 17.658 37.520 32.742 1.00 80.62 273 PHE A O 1
ATOM 2205 N N . LEU A 1 274 ? 17.596 35.288 32.897 1.00 76.25 274 LEU A N 1
ATOM 2206 C CA . LEU A 1 274 ? 18.976 35.161 33.383 1.00 76.25 274 LEU A CA 1
ATOM 2207 C C . LEU A 1 274 ? 20.009 35.633 32.347 1.00 76.25 274 LEU A C 1
ATOM 2209 O O . LEU A 1 274 ? 20.959 36.312 32.725 1.00 76.25 274 LEU A O 1
ATOM 2213 N N . LEU A 1 275 ? 19.805 35.343 31.057 1.00 69.44 275 LEU A N 1
ATOM 2214 C CA . LEU A 1 275 ? 20.669 35.829 29.970 1.00 69.44 275 LEU A CA 1
ATOM 2215 C C . LEU A 1 275 ? 20.619 37.357 29.802 1.00 69.44 275 LEU A C 1
ATOM 2217 O O . LEU A 1 275 ? 21.613 37.970 29.420 1.00 69.44 275 LEU A O 1
ATOM 2221 N N . LEU A 1 276 ? 19.483 37.986 30.109 1.00 69.38 276 LEU A N 1
ATOM 2222 C CA . LEU A 1 276 ? 19.348 39.447 30.087 1.00 69.38 276 LEU A CA 1
ATOM 2223 C C . LEU A 1 276 ? 20.018 40.126 31.291 1.00 69.38 276 LEU A C 1
ATOM 2225 O O . LEU A 1 276 ? 20.405 41.287 31.199 1.00 69.38 276 LEU A O 1
ATOM 2229 N N . ILE A 1 277 ? 20.176 39.411 32.408 1.00 70.88 277 ILE A N 1
ATOM 2230 C CA . ILE A 1 277 ? 20.765 39.938 33.650 1.00 70.88 277 ILE A CA 1
ATOM 2231 C C . ILE A 1 277 ? 22.265 39.633 33.752 1.00 70.88 277 ILE A C 1
ATOM 2233 O O . ILE A 1 277 ? 22.969 40.286 34.523 1.00 70.88 277 ILE A O 1
ATOM 2237 N N . THR A 1 278 ? 22.795 38.687 32.966 1.00 60.38 278 THR A N 1
ATOM 2238 C CA . THR A 1 278 ? 24.237 38.407 32.959 1.00 60.38 278 THR A CA 1
ATOM 2239 C C . THR A 1 278 ? 25.049 39.649 32.543 1.00 60.38 278 THR A C 1
ATOM 2241 O O . THR A 1 278 ? 24.876 40.154 31.430 1.00 60.38 278 THR A O 1
ATOM 2244 N N . PRO A 1 279 ? 25.967 40.139 33.399 1.00 59.22 279 PRO A N 1
ATOM 2245 C CA . PRO A 1 279 ? 26.649 41.424 33.215 1.00 59.22 279 PRO A CA 1
ATOM 2246 C C . PRO A 1 279 ? 27.592 41.473 31.998 1.00 59.22 279 PRO A C 1
ATOM 2248 O O . PRO A 1 279 ? 27.872 42.557 31.488 1.00 59.22 279 PRO A O 1
ATOM 2251 N N . GLU A 1 280 ? 28.037 40.327 31.471 1.00 56.38 280 GLU A N 1
ATOM 2252 C CA . GLU A 1 280 ? 28.929 40.269 30.302 1.00 56.38 280 GLU A CA 1
ATOM 2253 C C . GLU A 1 280 ? 28.271 40.727 28.986 1.00 56.38 280 GLU A C 1
ATOM 2255 O O . GLU A 1 280 ? 28.943 41.308 28.130 1.00 56.38 280 GLU A O 1
ATOM 2260 N N . VAL A 1 281 ? 26.959 40.517 28.811 1.00 54.75 281 VAL A N 1
ATOM 2261 C CA . VAL A 1 281 ? 26.242 40.932 27.587 1.00 54.75 281 VAL A CA 1
ATOM 2262 C C . VAL A 1 281 ? 25.961 42.439 27.606 1.00 54.75 281 VAL A C 1
ATOM 2264 O O . VAL A 1 281 ? 26.135 43.112 26.589 1.00 54.75 281 VAL A O 1
ATOM 2267 N N . SER A 1 282 ? 25.637 42.991 28.782 1.00 51.72 282 SER A N 1
ATOM 2268 C CA . SER A 1 282 ? 25.545 44.441 29.020 1.00 51.72 282 SER A CA 1
ATOM 2269 C C . SER A 1 282 ? 26.879 45.150 28.736 1.00 51.72 282 SER A C 1
ATOM 2271 O O . SER A 1 282 ? 26.913 46.162 28.032 1.00 51.72 282 SER A O 1
ATOM 2273 N N . ALA A 1 283 ? 28.002 44.565 29.174 1.00 56.22 283 ALA A N 1
ATOM 2274 C CA . ALA A 1 283 ? 29.336 45.113 28.923 1.00 56.22 283 ALA A CA 1
ATOM 2275 C C . ALA A 1 283 ? 29.712 45.138 27.425 1.00 56.22 283 ALA A C 1
ATOM 2277 O O . ALA A 1 283 ? 30.311 46.109 26.955 1.00 56.22 283 ALA A O 1
ATOM 2278 N N . ARG A 1 284 ? 29.324 44.120 26.640 1.00 55.88 284 ARG A N 1
ATOM 2279 C CA . ARG A 1 284 ? 29.559 44.096 25.180 1.00 55.88 284 ARG A CA 1
ATOM 2280 C C . ARG A 1 284 ? 28.658 45.061 24.402 1.00 55.88 284 ARG A C 1
ATOM 2282 O O . ARG A 1 284 ? 29.134 45.676 23.449 1.00 55.88 284 ARG A O 1
ATOM 2289 N N . ALA A 1 285 ? 27.405 45.252 24.820 1.00 53.47 285 ALA A N 1
ATOM 2290 C CA . ALA A 1 285 ? 26.509 46.240 24.212 1.00 53.47 285 ALA A CA 1
ATOM 2291 C C . ALA A 1 285 ? 26.984 47.686 24.466 1.00 53.47 285 ALA A C 1
ATOM 2293 O O . ALA A 1 285 ? 26.976 48.510 23.549 1.00 53.47 285 ALA A O 1
ATOM 2294 N N . ALA A 1 286 ? 27.489 47.979 25.670 1.00 54.09 286 ALA A N 1
ATOM 2295 C CA . ALA A 1 286 ? 28.108 49.269 25.982 1.00 54.09 286 ALA A CA 1
ATOM 2296 C C . ALA A 1 286 ? 29.424 49.497 25.205 1.00 54.09 286 ALA A C 1
ATOM 2298 O O . ALA A 1 286 ? 29.687 50.608 24.740 1.00 54.09 286 ALA A O 1
ATOM 2299 N N . GLY A 1 287 ? 30.224 48.444 24.991 1.00 54.41 287 GLY A N 1
ATOM 2300 C CA . GLY A 1 287 ? 31.465 48.512 24.209 1.00 54.41 287 GLY A CA 1
ATOM 2301 C C . GLY A 1 287 ? 31.263 48.829 22.718 1.00 54.41 287 GLY A C 1
ATOM 2302 O O . GLY A 1 287 ? 32.072 49.547 22.129 1.00 54.41 287 GLY A O 1
ATOM 2303 N N . MET A 1 288 ? 30.170 48.366 22.101 1.00 51.56 288 MET A N 1
ATOM 2304 C CA . MET A 1 288 ? 29.874 48.655 20.686 1.00 51.56 288 MET A CA 1
ATOM 2305 C C . MET A 1 288 ? 29.411 50.101 20.440 1.00 51.56 288 MET A C 1
ATOM 2307 O O . MET A 1 288 ? 29.705 50.657 19.381 1.00 51.56 288 MET A O 1
ATOM 2311 N N . ALA A 1 289 ? 28.770 50.752 21.417 1.00 51.28 289 ALA A N 1
ATOM 2312 C CA . ALA A 1 289 ? 28.409 52.169 21.309 1.00 51.28 289 ALA A CA 1
ATOM 2313 C C . ALA A 1 289 ? 29.644 53.098 21.338 1.00 51.28 289 ALA A C 1
ATOM 2315 O O . ALA A 1 289 ? 29.660 54.126 20.660 1.00 51.28 289 ALA A O 1
ATOM 2316 N N . GLY A 1 290 ? 30.710 52.716 22.055 1.00 49.31 290 GLY A N 1
ATOM 2317 C CA . GLY A 1 290 ? 31.967 53.475 22.104 1.00 49.31 290 GLY A CA 1
ATOM 2318 C C . GLY A 1 290 ? 32.772 53.441 20.797 1.00 49.31 290 GLY A C 1
ATOM 2319 O O . GLY A 1 290 ? 33.396 54.436 20.426 1.00 49.31 290 GLY A O 1
ATOM 2320 N N . ALA A 1 291 ? 32.715 52.334 20.051 1.00 51.50 291 ALA A N 1
ATOM 2321 C CA . ALA A 1 291 ? 33.480 52.166 18.813 1.00 51.50 291 ALA A CA 1
ATOM 2322 C C . ALA A 1 291 ? 32.935 52.993 17.628 1.00 51.50 291 ALA A C 1
ATOM 2324 O O . ALA A 1 291 ? 33.709 53.395 16.759 1.00 51.50 291 ALA A O 1
ATOM 2325 N N . ALA A 1 292 ? 31.635 53.314 17.607 1.00 49.66 292 ALA A N 1
ATOM 2326 C CA . ALA A 1 292 ? 31.025 54.135 16.554 1.00 49.66 292 ALA A CA 1
ATOM 2327 C C . ALA A 1 292 ? 31.337 55.645 16.685 1.00 49.66 292 ALA A C 1
ATOM 2329 O O . ALA A 1 292 ? 31.252 56.383 15.702 1.00 49.66 292 ALA A O 1
ATOM 2330 N N . GLY A 1 293 ? 31.734 56.116 17.875 1.00 48.66 293 GLY A N 1
ATOM 2331 C CA . GLY A 1 293 ? 32.089 57.522 18.118 1.00 48.66 293 GLY A CA 1
ATOM 2332 C C . GLY A 1 293 ? 33.502 57.903 17.657 1.00 48.66 293 GLY A C 1
ATOM 2333 O O . GLY A 1 293 ? 33.722 59.020 17.192 1.00 48.66 293 GLY A O 1
ATOM 2334 N N . GLN A 1 294 ? 34.463 56.975 17.713 1.00 52.50 294 GLN A N 1
ATOM 2335 C CA . GLN A 1 294 ? 35.873 57.264 17.404 1.00 52.50 294 GLN A CA 1
ATOM 2336 C C . GLN A 1 294 ? 36.220 57.229 15.908 1.00 52.50 294 GLN A C 1
ATOM 2338 O O . GLN A 1 294 ? 37.216 57.827 15.499 1.00 52.50 294 GLN A O 1
ATOM 2343 N N . THR A 1 295 ? 35.402 56.604 15.055 1.00 49.09 295 THR A N 1
ATOM 2344 C CA . THR A 1 295 ? 35.657 56.567 13.601 1.00 49.09 295 THR A CA 1
ATOM 2345 C C . THR A 1 295 ? 35.247 57.859 12.882 1.00 49.09 295 THR A C 1
ATOM 2347 O O . THR A 1 295 ? 35.735 58.125 11.785 1.00 49.09 295 THR A O 1
ATOM 2350 N N . ARG A 1 296 ? 34.402 58.708 13.492 1.00 47.50 296 ARG A N 1
ATOM 2351 C CA . ARG A 1 296 ? 33.958 59.982 12.889 1.00 47.50 296 ARG A CA 1
ATOM 2352 C C . ARG A 1 296 ? 34.923 61.149 13.137 1.00 47.50 296 ARG A C 1
ATOM 2354 O O . ARG A 1 296 ? 34.916 62.104 12.370 1.00 47.50 296 ARG A O 1
ATOM 2361 N N . GLN A 1 297 ? 35.795 61.055 14.142 1.00 51.53 297 GLN A N 1
ATOM 2362 C CA . GLN A 1 297 ? 36.700 62.144 14.545 1.00 51.53 297 GLN A CA 1
ATOM 2363 C C . GLN A 1 297 ? 38.096 62.080 13.888 1.00 51.53 297 GLN A C 1
ATOM 2365 O O . GLN A 1 297 ? 38.892 62.996 14.049 1.00 51.53 297 GLN A O 1
ATOM 2370 N N . ARG A 1 298 ? 38.388 61.035 13.095 1.00 49.91 298 ARG A N 1
ATOM 2371 C CA . ARG A 1 298 ? 39.659 60.853 12.356 1.00 49.91 298 ARG A CA 1
ATOM 2372 C C . ARG A 1 298 ? 39.589 61.184 10.854 1.00 49.91 298 ARG A C 1
ATOM 2374 O O . ARG A 1 298 ? 40.515 60.854 10.122 1.00 49.91 298 ARG A O 1
ATOM 2381 N N . ARG A 1 299 ? 38.505 61.818 10.383 1.00 49.00 299 ARG A N 1
ATOM 2382 C CA . ARG A 1 299 ? 38.289 62.190 8.964 1.00 49.00 299 ARG A CA 1
ATOM 2383 C C . ARG A 1 299 ? 38.101 63.696 8.709 1.00 49.00 299 ARG A C 1
ATOM 2385 O O . ARG A 1 299 ? 37.667 64.070 7.627 1.00 49.00 299 ARG A O 1
ATOM 2392 N N . GLN A 1 300 ? 38.423 64.544 9.685 1.00 50.03 300 GLN A N 1
ATOM 2393 C CA . GLN A 1 300 ? 38.497 66.002 9.522 1.00 50.03 300 GLN A CA 1
ATOM 2394 C C . GLN A 1 300 ? 39.799 66.530 10.142 1.00 50.03 300 GLN A C 1
ATOM 2396 O O . GLN A 1 300 ? 39.788 67.141 11.207 1.00 50.03 300 GLN A O 1
ATOM 2401 N N . VAL A 1 301 ? 40.915 66.223 9.480 1.00 43.69 301 VAL A N 1
ATOM 2402 C CA . VAL A 1 301 ? 42.131 67.047 9.406 1.00 43.69 301 VAL A CA 1
ATOM 2403 C C . VAL A 1 301 ? 42.552 67.027 7.945 1.00 43.69 301 VAL A C 1
ATOM 2405 O O . VAL A 1 301 ? 42.482 65.920 7.362 1.00 43.69 301 VAL A O 1
#